Protein 3CPG (pdb70)

Structure (mmCIF, N/CA/C/O backbone):
data_3CPG
#
_entry.id   3CPG
#
_cell.length_a   48.242
_cell.length_b   48.242
_cell.length_c   181.319
_cell.angle_alpha   90.00
_cell.angle_beta   90.00
_cell.angle_gamma   120.00
#
_symmetry.space_group_name_H-M   'P 65'
#
loop_
_entity.id
_entity.type
_entity.pdbx_description
1 polymer 'Uncharacterized protein'
2 non-polymer 'ACETATE ION'
3 water water
#
loop_
_atom_site.group_PDB
_atom_site.id
_atom_site.type_symbol
_atom_site.label_atom_id
_atom_site.label_alt_id
_atom_site.label_comp_id
_atom_site.label_asym_id
_atom_site.label_entity_id
_atom_site.label_seq_id
_atom_site.pdbx_PDB_ins_code
_atom_site.Cartn_x
_atom_site.Cartn_y
_atom_site.Cartn_z
_atom_site.occupancy
_atom_site.B_iso_or_equiv
_atom_site.auth_seq_id
_atom_site.auth_comp_id
_atom_site.auth_asym_id
_atom_site.auth_atom_id
_atom_site.pdbx_PDB_model_num
ATOM 1 N N . LYS A 1 10 ? 0.602 60.987 16.440 1.00 14.46 10 LYS A N 1
ATOM 2 C CA . LYS A 1 10 ? 0.446 61.313 14.994 1.00 12.23 10 LYS A CA 1
ATOM 3 C C . LYS A 1 10 ? -0.817 60.681 14.420 1.00 12.17 10 LYS A C 1
ATOM 4 O O . LYS A 1 10 ? -1.077 59.495 14.634 1.00 12.11 10 LYS A O 1
ATOM 10 N N . ASN A 1 11 ? -1.603 61.473 13.694 1.00 9.76 11 ASN A N 1
ATOM 11 C CA . ASN A 1 11 ? -2.832 60.971 13.087 1.00 9.99 11 ASN A CA 1
ATOM 12 C C . ASN A 1 11 ? -2.479 60.298 11.767 1.00 10.01 11 ASN A C 1
ATOM 13 O O . ASN A 1 11 ? -2.277 60.966 10.754 1.00 9.81 11 ASN A O 1
ATOM 18 N N . LEU A 1 12 ? -2.413 58.973 11.781 1.00 9.53 12 LEU A N 1
ATOM 19 C CA . LEU A 1 12 ? -2.067 58.218 10.586 1.00 8.45 12 LEU A CA 1
ATOM 20 C C . LEU A 1 12 ? -3.128 58.273 9.491 1.00 7.86 12 LEU A C 1
ATOM 21 O O . LEU A 1 12 ? -2.866 57.893 8.351 1.00 7.86 12 LEU A O 1
ATOM 26 N N . ALA A 1 13 ? -4.321 58.747 9.837 1.00 8.08 13 ALA A N 1
ATOM 27 C CA . ALA A 1 13 ? -5.408 58.850 8.871 1.00 6.65 13 ALA A CA 1
ATOM 28 C C . ALA A 1 13 ? -5.333 60.153 8.081 1.00 7.22 13 ALA A C 1
ATOM 29 O O . ALA A 1 13 ? -6.129 60.378 7.170 1.00 6.70 13 ALA A O 1
ATOM 31 N N . ASN A 1 14 ? -4.383 61.016 8.433 1.00 5.89 14 ASN A N 1
ATOM 32 C CA . ASN A 1 14 ? -4.229 62.279 7.721 1.00 6.77 14 ASN A CA 1
ATOM 33 C C . ASN A 1 14 ? -3.976 61.977 6.252 1.00 6.87 14 ASN A C 1
ATOM 34 O O . ASN A 1 14 ? -3.132 61.145 5.922 1.00 6.16 14 ASN A O 1
ATOM 39 N N . GLU A 1 15 ? -4.692 62.672 5.372 1.00 6.20 15 GLU A N 1
ATOM 40 C CA . GLU A 1 15 ? -4.581 62.442 3.938 1.00 5.20 15 GLU A CA 1
ATOM 41 C C . GLU A 1 15 ? -3.866 63.512 3.121 1.00 6.22 15 GLU A C 1
ATOM 42 O O . GLU A 1 15 ? -3.659 63.337 1.920 1.00 5.36 15 GLU A O 1
ATOM 48 N N . VAL A 1 16 ? -3.484 64.608 3.764 1.00 5.46 16 VAL A N 1
ATOM 49 C CA . VAL A 1 16 ? -2.832 65.700 3.058 1.00 6.45 16 VAL A CA 1
ATOM 50 C C . VAL A 1 16 ? -1.491 66.115 3.649 1.00 6.92 16 VAL A C 1
ATOM 51 O O . VAL A 1 16 ? -1.382 66.348 4.850 1.00 7.22 16 VAL A O 1
ATOM 55 N N . ILE A 1 17 ? -0.477 66.207 2.793 1.00 7.02 17 ILE A N 1
ATOM 56 C CA . ILE A 1 17 ? 0.857 66.623 3.214 1.00 7.94 17 ILE A CA 1
ATOM 57 C C . ILE A 1 17 ? 1.246 67.866 2.421 1.00 9.10 17 ILE A C 1
ATOM 58 O O . ILE A 1 17 ? 0.650 68.157 1.384 1.00 8.17 17 ILE A O 1
ATOM 63 N N . ASP A 1 18 ? 2.235 68.608 2.906 1.00 9.13 18 ASP A N 1
ATOM 64 C CA . ASP A 1 18 ? 2.648 69.817 2.206 1.00 9.73 18 ASP A CA 1
ATOM 65 C C . ASP A 1 18 ? 3.506 69.503 0.984 1.00 9.03 18 ASP A C 1
ATOM 66 O O . ASP A 1 18 ? 4.032 68.398 0.845 1.00 8.63 18 ASP A O 1
ATOM 71 N N . ASP A 1 19 ? 3.629 70.481 0.095 1.00 7.57 19 ASP A N 1
ATOM 72 C CA . ASP A 1 19 ? 4.394 70.311 -1.135 1.00 7.66 19 ASP A CA 1
ATOM 73 C C . ASP A 1 19 ? 5.817 69.807 -0.934 1.00 7.92 19 ASP A C 1
ATOM 74 O O . ASP A 1 19 ? 6.262 68.903 -1.645 1.00 8.57 19 ASP A O 1
ATOM 79 N N . ALA A 1 20 ? 6.533 70.391 0.022 1.00 7.44 20 ALA A N 1
ATOM 80 C CA . ALA A 1 20 ? 7.913 69.989 0.277 1.00 7.08 20 ALA A CA 1
ATOM 81 C C . ALA A 1 20 ? 8.004 68.522 0.674 1.00 7.77 20 ALA A C 1
ATOM 82 O O . ALA A 1 20 ? 8.899 67.808 0.216 1.00 8.57 20 ALA A O 1
ATOM 84 N N . ARG A 1 21 ? 7.082 68.076 1.523 1.00 7.76 21 ARG A N 1
ATOM 85 C CA . ARG A 1 21 ? 7.066 66.682 1.967 1.00 6.34 21 ARG A CA 1
ATOM 86 C C . ARG A 1 21 ? 6.781 65.754 0.788 1.00 6.92 21 ARG A C 1
ATOM 87 O O . ARG A 1 21 ? 7.401 64.698 0.651 1.00 7.98 21 ARG A O 1
ATOM 95 N N . ALA A 1 22 ? 5.831 66.144 -0.056 1.00 6.21 22 ALA A N 1
ATOM 96 C CA . ALA A 1 22 ? 5.490 65.338 -1.220 1.00 6.84 22 ALA A CA 1
ATOM 97 C C . ALA A 1 22 ? 6.713 65.208 -2.127 1.00 7.81 22 ALA A C 1
ATOM 98 O O . ALA A 1 22 ? 6.948 64.150 -2.715 1.00 7.62 22 ALA A O 1
ATOM 100 N N . ARG A 1 23 ? 7.491 66.284 -2.243 1.00 7.20 23 ARG A N 1
ATOM 101 C CA . ARG A 1 23 ? 8.690 66.257 -3.077 1.00 9.74 23 ARG A CA 1
ATOM 102 C C . ARG A 1 23 ? 9.740 65.315 -2.495 1.00 9.70 23 ARG A C 1
ATOM 103 O O . ARG A 1 23 ? 10.374 64.556 -3.229 1.00 10.44 23 ARG A O 1
ATOM 111 N N . GLU A 1 24 ? 9.920 65.364 -1.177 1.00 8.62 24 GLU A N 1
ATOM 112 C CA . GLU A 1 24 ? 10.898 64.508 -0.510 1.00 8.42 24 GLU A CA 1
ATOM 113 C C . GLU A 1 24 ? 10.590 63.039 -0.773 1.00 7.64 24 GLU A C 1
ATOM 114 O O . GLU A 1 24 ? 11.474 62.258 -1.111 1.00 7.82 24 GLU A O 1
ATOM 120 N N . ILE A 1 25 ? 9.326 62.670 -0.601 1.00 6.55 25 ILE A N 1
ATOM 121 C CA . ILE A 1 25 ? 8.899 61.290 -0.801 1.00 6.05 25 ILE A CA 1
ATOM 122 C C . ILE A 1 25 ? 9.023 60.871 -2.261 1.00 6.45 25 ILE A C 1
ATOM 123 O O . ILE A 1 25 ? 9.422 59.744 -2.561 1.00 7.27 25 ILE A O 1
ATOM 128 N N . THR A 1 26 ? 8.697 61.783 -3.169 1.00 5.31 26 THR A N 1
ATOM 129 C CA . THR A 1 26 ? 8.780 61.486 -4.590 1.00 6.82 26 THR A CA 1
ATOM 130 C C . THR A 1 26 ? 10.229 61.223 -4.992 1.00 7.70 26 THR A C 1
ATOM 131 O O . THR A 1 26 ? 10.515 60.269 -5.719 1.00 6.79 26 THR A O 1
ATOM 135 N N . ASP A 1 27 ? 11.142 62.063 -4.512 1.00 7.83 27 ASP A N 1
ATOM 136 C CA . ASP A 1 27 ? 12.556 61.896 -4.827 1.00 9.27 27 ASP A CA 1
ATOM 137 C C . ASP A 1 27 ? 13.078 60.625 -4.170 1.00 8.69 27 ASP A C 1
ATOM 138 O O . ASP A 1 27 ? 13.928 59.930 -4.729 1.00 8.07 27 ASP A O 1
ATOM 143 N N . GLY A 1 28 ? 12.561 60.330 -2.981 1.00 8.02 28 GLY A N 1
ATOM 144 C CA . GLY A 1 28 ? 12.971 59.128 -2.272 1.00 7.39 28 GLY A CA 1
ATOM 145 C C . GLY A 1 28 ? 12.626 57.884 -3.067 1.00 7.10 28 GLY A C 1
ATOM 146 O O . GLY A 1 28 ? 13.455 56.981 -3.223 1.00 7.71 28 GLY A O 1
ATOM 147 N N . VAL A 1 29 ? 11.396 57.830 -3.573 1.00 5.71 29 VAL A N 1
ATOM 148 C CA . VAL A 1 29 ? 10.948 56.691 -4.365 1.00 6.16 29 VAL A CA 1
ATOM 149 C C . VAL A 1 29 ? 11.765 56.578 -5.643 1.00 7.05 29 VAL A C 1
ATOM 150 O O . VAL A 1 29 ? 12.186 55.491 -6.026 1.00 7.29 29 VAL A O 1
ATOM 154 N N . HIS A 1 30 ? 11.989 57.705 -6.307 1.00 7.38 30 HIS A N 1
ATOM 155 C CA . HIS A 1 30 ? 12.754 57.686 -7.543 1.00 8.13 30 HIS A CA 1
ATOM 156 C C . HIS A 1 30 ? 14.190 57.225 -7.315 1.00 8.36 30 HIS A C 1
ATOM 157 O O . HIS A 1 30 ? 14.722 56.453 -8.111 1.00 9.35 30 HIS A O 1
ATOM 164 N N . ARG A 1 31 ? 14.815 57.683 -6.231 1.00 8.38 31 ARG A N 1
ATOM 165 C CA . ARG A 1 31 ? 16.191 57.280 -5.932 1.00 10.14 31 ARG A CA 1
ATOM 166 C C . ARG A 1 31 ? 16.261 55.777 -5.677 1.00 10.10 31 ARG A C 1
ATOM 167 O O . ARG A 1 31 ? 17.179 55.098 -6.135 1.00 10.19 31 ARG A O 1
ATOM 175 N N . VAL A 1 32 ? 15.285 55.265 -4.937 1.00 8.95 32 VAL A N 1
ATOM 176 C CA . VAL A 1 32 ? 15.235 53.843 -4.624 1.00 7.39 32 VAL A CA 1
ATOM 177 C C . VAL A 1 32 ? 14.999 53.017 -5.881 1.00 8.09 32 VAL A C 1
ATOM 178 O O . VAL A 1 32 ? 15.619 51.971 -6.064 1.00 7.73 32 VAL A O 1
ATOM 182 N N . LEU A 1 33 ? 14.103 53.478 -6.749 1.00 8.07 33 LEU A N 1
ATOM 183 C CA . LEU A 1 33 ? 13.837 52.748 -7.982 1.00 8.05 33 LEU A CA 1
ATOM 184 C C . LEU A 1 33 ? 15.100 52.701 -8.827 1.00 9.77 33 LEU A C 1
ATOM 185 O O . LEU A 1 33 ? 15.399 51.677 -9.446 1.00 9.24 33 LEU A O 1
ATOM 190 N N . ASP A 1 34 ? 15.842 53.807 -8.850 1.00 9.25 34 ASP A N 1
ATOM 191 C CA . ASP A 1 34 ? 17.084 53.854 -9.611 1.00 10.45 34 ASP A CA 1
ATOM 192 C C . ASP A 1 34 ? 18.097 52.889 -8.999 1.00 10.01 34 ASP A C 1
ATOM 193 O O . ASP A 1 34 ? 18.814 52.198 -9.718 1.00 11.16 34 ASP A O 1
ATOM 198 N N . ARG A 1 35 ? 18.156 52.842 -7.670 1.00 9.21 35 ARG A N 1
ATOM 199 C CA . ARG A 1 35 ? 19.086 51.939 -6.991 1.00 9.83 35 ARG A CA 1
ATOM 200 C C . ARG A 1 35 ? 18.741 50.495 -7.324 1.00 9.58 35 ARG A C 1
ATOM 201 O O . ARG A 1 35 ? 19.626 49.671 -7.561 1.00 8.90 35 ARG A O 1
ATOM 209 N N . ILE A 1 36 ? 17.451 50.184 -7.330 1.00 7.48 36 ILE A N 1
ATOM 210 C CA . ILE A 1 36 ? 17.017 48.834 -7.656 1.00 6.82 36 ILE A CA 1
ATOM 211 C C . ILE A 1 36 ? 17.470 48.492 -9.073 1.00 7.73 36 ILE A C 1
ATOM 212 O O . ILE A 1 36 ? 18.049 47.431 -9.305 1.00 8.43 36 ILE A O 1
ATOM 217 N N . ALA A 1 37 ? 17.222 49.395 -10.017 1.00 7.18 37 ALA A N 1
ATOM 218 C CA . ALA A 1 37 ? 17.627 49.171 -11.402 1.00 8.19 37 ALA A CA 1
ATOM 219 C C . ALA A 1 37 ? 19.141 48.979 -11.501 1.00 9.13 37 ALA A C 1
ATOM 220 O O . ALA A 1 37 ? 19.613 48.076 -12.193 1.00 10.16 37 ALA A O 1
ATOM 222 N N . ALA A 1 38 ? 19.900 49.820 -10.803 1.00 8.28 38 ALA A N 1
ATOM 223 C CA . ALA A 1 38 ? 21.358 49.717 -10.830 1.00 9.52 38 ALA A CA 1
ATOM 224 C C . ALA A 1 38 ? 21.821 48.387 -10.235 1.00 9.47 38 ALA A C 1
ATOM 225 O O . ALA A 1 38 ? 22.776 47.778 -10.721 1.00 9.64 38 ALA A O 1
ATOM 227 N N . ALA A 1 39 ? 21.135 47.939 -9.185 1.00 8.70 39 ALA A N 1
ATOM 228 C CA . ALA A 1 39 ? 21.481 46.682 -8.526 1.00 8.47 39 ALA A CA 1
ATOM 229 C C . ALA A 1 39 ? 21.196 45.495 -9.436 1.00 8.56 39 ALA A C 1
ATOM 230 O O . ALA A 1 39 ? 21.967 44.542 -9.478 1.00 8.41 39 ALA A O 1
ATOM 232 N N . GLU A 1 40 ? 20.079 45.545 -10.154 1.00 8.71 40 GLU A N 1
ATOM 233 C CA . GLU A 1 40 ? 19.729 44.459 -11.064 1.00 9.83 40 GLU A CA 1
ATOM 234 C C . GLU A 1 40 ? 20.786 44.369 -12.164 1.00 10.65 40 GLU A C 1
ATOM 235 O O . GLU A 1 40 ? 21.232 43.282 -12.523 1.00 11.21 40 GLU A O 1
ATOM 241 N N . GLU A 1 41 ? 21.181 45.525 -12.685 1.00 11.78 41 GLU A N 1
ATOM 242 C CA . GLU A 1 41 ? 22.190 45.605 -13.740 1.00 13.22 41 GLU A CA 1
ATOM 243 C C . GLU A 1 41 ? 23.512 44.990 -13.277 1.00 13.83 41 GLU A C 1
ATOM 244 O O . GLU A 1 41 ? 24.128 44.198 -13.992 1.00 13.19 41 GLU A O 1
ATOM 250 N N . GLN A 1 42 ? 23.938 45.352 -12.072 1.00 13.82 42 GLN A N 1
ATOM 251 C CA . GLN A 1 42 ? 25.190 44.848 -11.520 1.00 14.66 42 GLN A CA 1
ATOM 252 C C . GLN A 1 42 ? 25.153 43.335 -11.322 1.00 14.39 42 GLN A C 1
ATOM 253 O O . GLN A 1 42 ? 26.158 42.650 -11.523 1.00 14.89 42 GLN A O 1
ATOM 259 N N . ALA A 1 43 ? 23.989 42.821 -10.936 1.00 12.52 43 ALA A N 1
ATOM 260 C CA . ALA A 1 43 ? 23.819 41.390 -10.700 1.00 11.75 43 ALA A CA 1
ATOM 261 C C . ALA A 1 43 ? 23.442 40.643 -11.976 1.00 11.30 43 ALA A C 1
ATOM 262 O O . ALA A 1 43 ? 23.214 39.438 -11.949 1.00 11.69 43 ALA A O 1
ATOM 264 N N . GLY A 1 44 ? 23.381 41.360 -13.092 1.00 10.41 44 GLY A N 1
ATOM 265 C CA . GLY A 1 44 ? 23.022 40.724 -14.347 1.00 10.30 44 GLY A CA 1
ATOM 266 C C . GLY A 1 44 ? 21.621 40.136 -14.328 1.00 10.58 44 GLY A C 1
ATOM 267 O O . GLY A 1 44 ? 21.376 39.069 -14.887 1.00 11.07 44 GLY A O 1
ATOM 268 N N . ARG A 1 45 ? 20.693 40.828 -13.678 1.00 11.54 45 ARG A N 1
ATOM 269 C CA . ARG A 1 45 ? 19.314 40.362 -13.612 1.00 11.77 45 ARG A CA 1
ATOM 270 C C . ARG A 1 45 ? 18.419 41.238 -14.485 1.00 12.79 45 ARG A C 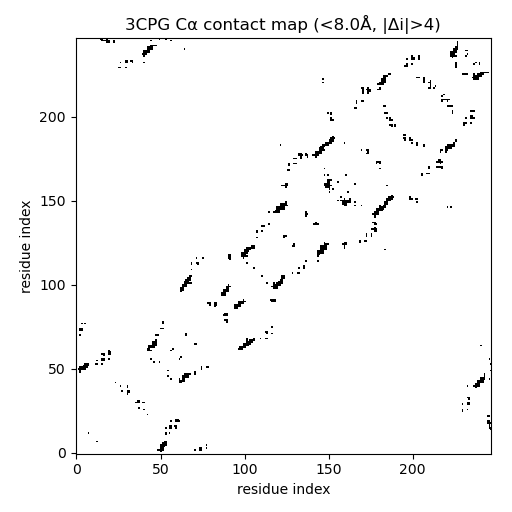1
ATOM 271 O O . ARG A 1 45 ? 18.627 42.445 -14.574 1.00 13.24 45 ARG A O 1
ATOM 279 N N . GLU A 1 46 ? 17.431 40.624 -15.129 1.00 15.48 46 GLU A N 1
ATOM 280 C CA . GLU A 1 46 ? 16.506 41.350 -15.996 1.00 17.33 46 GLU A CA 1
ATOM 281 C C . GLU A 1 46 ? 15.751 42.431 -15.237 1.00 17.96 46 GLU A C 1
ATOM 282 O O . GLU A 1 46 ? 15.412 42.259 -14.066 1.00 15.63 46 GLU A O 1
ATOM 288 N N . ALA A 1 47 ? 15.486 43.544 -15.915 1.00 18.30 47 ALA A N 1
ATOM 289 C CA . ALA A 1 47 ? 14.755 44.649 -15.315 1.00 18.57 47 ALA A CA 1
ATOM 290 C C . ALA A 1 47 ? 13.366 44.167 -14.914 1.00 18.25 47 ALA A C 1
ATOM 291 O O . ALA A 1 47 ? 12.723 43.418 -15.651 1.00 18.98 47 ALA A O 1
ATOM 293 N N . GLY A 1 48 ? 12.905 44.594 -13.743 1.00 17.17 48 GLY A N 1
ATOM 294 C CA . GLY A 1 48 ? 11.592 44.181 -13.280 1.00 15.86 48 GLY A CA 1
ATOM 295 C C . GLY A 1 48 ? 11.612 42.913 -12.446 1.00 15.19 48 GLY A C 1
ATOM 296 O O . GLY A 1 48 ? 10.571 42.466 -11.960 1.00 16.01 48 GLY A O 1
ATOM 297 N N . SER A 1 49 ? 12.794 42.326 -12.286 1.00 12.23 49 SER A N 1
ATOM 298 C CA . SER A 1 49 ? 12.940 41.110 -11.497 1.00 12.12 49 SER A CA 1
ATOM 299 C C . SER A 1 49 ? 12.677 41.385 -10.022 1.00 10.35 49 SER A C 1
ATOM 300 O O . SER A 1 49 ? 12.237 40.502 -9.288 1.00 11.35 49 SER A O 1
ATOM 303 N N . VAL A 1 50 ? 12.949 42.614 -9.596 1.00 8.34 50 VAL A N 1
ATOM 304 C CA . VAL A 1 50 ? 12.769 43.002 -8.200 1.00 7.99 50 VAL A CA 1
ATOM 305 C C . VAL A 1 50 ? 11.628 43.996 -8.033 1.00 8.18 50 VAL A C 1
ATOM 306 O O . VAL A 1 50 ? 11.568 44.996 -8.744 1.00 9.47 50 VAL A O 1
ATOM 310 N N . ARG A 1 51 ? 10.725 43.718 -7.098 1.00 6.93 51 ARG A N 1
ATOM 311 C CA . ARG A 1 51 ? 9.614 44.624 -6.843 1.00 8.83 51 ARG A CA 1
ATOM 312 C C . ARG A 1 51 ? 9.885 45.410 -5.572 1.00 9.39 51 ARG A C 1
ATOM 313 O O . ARG A 1 51 ? 10.471 44.893 -4.614 1.00 9.33 51 ARG A O 1
ATOM 321 N N . LEU A 1 52 ? 9.465 46.669 -5.574 1.00 7.88 52 LEU A N 1
ATOM 322 C CA . LEU A 1 52 ? 9.655 47.536 -4.425 1.00 6.42 52 LEU A CA 1
ATOM 323 C C . LEU A 1 52 ? 8.425 47.563 -3.533 1.00 6.79 52 LEU A C 1
ATOM 324 O O . LEU A 1 52 ? 7.320 47.864 -3.994 1.00 6.56 52 LEU A O 1
ATOM 329 N N . LEU A 1 53 ? 8.623 47.228 -2.262 1.00 5.08 53 LEU A N 1
ATOM 330 C CA . LEU A 1 53 ? 7.552 47.275 -1.278 1.00 5.76 53 LEU A CA 1
ATOM 331 C C . LEU A 1 53 ? 7.924 48.417 -0.355 1.00 5.53 53 LEU A C 1
ATOM 332 O O . LEU A 1 53 ? 9.018 48.432 0.212 1.00 6.98 53 LEU A O 1
ATOM 337 N N . ALA A 1 54 ? 7.035 49.390 -0.215 1.00 3.74 54 ALA A N 1
ATOM 338 C CA . ALA A 1 54 ? 7.323 50.499 0.673 1.00 3.41 54 ALA A CA 1
ATOM 339 C C . ALA A 1 54 ? 6.860 50.102 2.070 1.00 3.37 54 ALA A C 1
ATOM 340 O O . ALA A 1 54 ? 5.714 49.698 2.249 1.00 3.39 54 ALA A O 1
ATOM 342 N N . ALA A 1 55 ? 7.766 50.178 3.041 1.00 4.55 55 ALA A N 1
ATOM 343 C CA . ALA A 1 55 ? 7.438 49.857 4.428 1.00 4.73 55 ALA A CA 1
ATOM 344 C C . ALA A 1 55 ? 6.812 51.149 4.926 1.00 5.92 55 ALA A C 1
ATOM 345 O O . ALA A 1 55 ? 7.506 52.146 5.117 1.00 6.34 55 ALA A O 1
ATOM 347 N N . THR A 1 56 ? 5.503 51.121 5.144 1.00 5.51 56 THR A N 1
ATOM 348 C CA . THR A 1 56 ? 4.774 52.321 5.533 1.00 6.89 56 THR A CA 1
ATOM 349 C C . THR A 1 56 ? 4.501 52.571 7.012 1.00 6.48 56 THR A C 1
ATOM 350 O O . THR A 1 56 ? 3.710 53.454 7.356 1.00 6.03 56 THR A O 1
ATOM 354 N N . LYS A 1 57 ? 5.162 51.825 7.891 1.00 5.82 57 LYS A N 1
ATOM 355 C CA . LYS A 1 57 ? 4.942 52.011 9.319 1.00 6.94 57 LYS A CA 1
ATOM 356 C C . LYS A 1 57 ? 5.182 53.460 9.737 1.00 6.31 57 LYS A C 1
ATOM 357 O O . LYS A 1 57 ? 6.140 54.095 9.288 1.00 5.72 57 LYS A O 1
ATOM 363 N N . THR A 1 58 ? 4.289 53.964 10.589 1.00 6.43 58 THR A N 1
ATOM 364 C CA . THR A 1 58 ? 4.325 55.329 11.134 1.00 6.16 58 THR A CA 1
ATOM 365 C C . THR A 1 58 ? 4.067 56.447 10.122 1.00 7.66 58 THR A C 1
ATOM 366 O O . THR A 1 58 ? 4.134 57.629 10.467 1.00 6.85 58 THR A O 1
ATOM 370 N N . ARG A 1 59 ? 3.766 56.087 8.879 1.00 5.35 59 ARG A N 1
ATOM 371 C CA . ARG A 1 59 ? 3.502 57.104 7.864 1.00 7.09 59 ARG A CA 1
ATOM 372 C C . ARG A 1 59 ? 1.993 57.253 7.705 1.00 7.12 59 ARG A C 1
ATOM 373 O O . ARG A 1 59 ? 1.257 56.279 7.853 1.00 6.42 59 ARG A O 1
ATOM 381 N N . ASP A 1 60 ? 1.524 58.465 7.413 1.00 6.45 60 ASP A N 1
ATOM 382 C CA . ASP A 1 60 ? 0.087 58.653 7.243 1.00 5.24 60 ASP A CA 1
ATOM 383 C C . ASP A 1 60 ? -0.355 58.423 5.803 1.00 5.55 60 ASP A C 1
ATOM 384 O O . ASP A 1 60 ? 0.470 58.220 4.914 1.00 5.67 60 ASP A O 1
ATOM 389 N N . ILE A 1 61 ? -1.665 58.443 5.587 1.00 4.32 61 ILE A N 1
ATOM 390 C CA . ILE A 1 61 ? -2.237 58.216 4.263 1.00 4.86 61 ILE A CA 1
ATOM 391 C C . ILE A 1 61 ? -1.683 59.161 3.201 1.00 5.21 61 ILE A C 1
ATOM 392 O O . ILE A 1 61 ? -1.410 58.747 2.072 1.00 5.41 61 ILE A O 1
ATOM 397 N N . GLY A 1 62 ? -1.518 60.428 3.555 1.00 5.02 62 GLY A N 1
ATOM 398 C CA . GLY A 1 62 ? -0.989 61.378 2.594 1.00 5.28 62 GLY A CA 1
ATOM 399 C C . GLY A 1 62 ? 0.409 60.990 2.147 1.00 4.79 62 GLY A C 1
ATOM 400 O O . GLY A 1 62 ? 0.734 61.046 0.959 1.00 5.60 62 GLY A O 1
ATOM 401 N N . GLU A 1 63 ? 1.241 60.597 3.107 1.00 5.33 63 GLU A N 1
ATOM 402 C CA . GLU A 1 63 ? 2.614 60.193 2.822 1.00 3.65 63 GLU A CA 1
ATOM 403 C C . GLU A 1 63 ? 2.658 58.941 1.949 1.00 3.89 63 GLU A C 1
ATOM 404 O O . GLU A 1 63 ? 3.398 58.868 0.968 1.00 3.72 63 GLU A O 1
ATOM 410 N N . ILE A 1 64 ? 1.873 57.943 2.324 1.00 3.35 64 ILE A N 1
ATOM 411 C CA . ILE A 1 64 ? 1.845 56.692 1.573 1.00 3.39 64 ILE A CA 1
ATOM 412 C C . ILE A 1 64 ? 1.377 56.903 0.140 1.00 4.26 64 ILE A C 1
ATOM 413 O O . ILE A 1 64 ? 1.948 56.338 -0.793 1.00 4.26 64 ILE A O 1
ATOM 426 N N . ALA A 1 66 ? 1.662 59.571 -1.589 1.00 5.31 66 ALA A N 1
ATOM 427 C CA . ALA A 1 66 ? 2.666 60.320 -2.334 1.00 4.94 66 ALA A CA 1
ATOM 428 C C . ALA A 1 66 ? 3.654 59.294 -2.886 1.00 5.65 66 ALA A C 1
ATOM 429 O O . ALA A 1 66 ? 4.151 59.431 -4.003 1.00 5.72 66 ALA A O 1
ATOM 431 N N . ALA A 1 67 ? 3.932 58.258 -2.095 1.00 5.16 67 ALA A N 1
ATOM 432 C CA . ALA A 1 67 ? 4.856 57.209 -2.518 1.00 5.83 67 ALA A CA 1
ATOM 433 C C . ALA A 1 67 ? 4.266 56.396 -3.670 1.00 5.08 67 ALA A C 1
ATOM 434 O O . ALA A 1 67 ? 4.956 56.080 -4.639 1.00 5.12 67 ALA A O 1
ATOM 436 N N . ILE A 1 68 ? 2.991 56.051 -3.562 1.00 4.82 68 ILE A N 1
ATOM 437 C CA . ILE A 1 68 ? 2.343 55.286 -4.619 1.00 4.80 68 ILE A CA 1
ATOM 438 C C . ILE A 1 68 ? 2.277 56.119 -5.891 1.00 6.28 68 ILE A C 1
ATOM 439 O O . ILE A 1 68 ? 2.539 55.615 -6.980 1.00 5.88 68 ILE A O 1
ATOM 444 N N . ASP A 1 69 ? 1.951 57.401 -5.755 1.00 5.45 69 ASP A N 1
ATOM 445 C CA . ASP A 1 69 ? 1.878 58.263 -6.925 1.00 6.77 69 ASP A CA 1
ATOM 446 C C . ASP A 1 69 ? 3.239 58.401 -7.598 1.00 7.67 69 ASP A C 1
ATOM 447 O O . ASP A 1 69 ? 3.319 58.666 -8.801 1.00 8.06 69 ASP A O 1
ATOM 452 N N . ALA A 1 70 ? 4.306 58.216 -6.823 1.00 6.27 70 ALA A N 1
ATOM 453 C CA . ALA A 1 70 ? 5.663 58.334 -7.352 1.00 7.18 70 ALA A CA 1
ATOM 454 C C . ALA A 1 70 ? 6.172 57.057 -8.009 1.00 7.21 70 ALA A C 1
ATOM 455 O O . ALA A 1 70 ? 7.262 57.048 -8.582 1.00 7.76 70 ALA A O 1
ATOM 457 N N . GLY A 1 71 ? 5.400 55.977 -7.915 1.00 6.25 71 GLY A N 1
ATOM 458 C CA . GLY A 1 71 ? 5.821 54.736 -8.542 1.00 5.88 71 GLY A CA 1
ATOM 459 C C . GLY A 1 71 ? 5.708 53.466 -7.718 1.00 5.63 71 GLY A C 1
ATOM 460 O O . GLY A 1 71 ? 5.867 52.367 -8.260 1.00 6.38 71 GLY A O 1
ATOM 461 N N . VAL A 1 72 ? 5.448 53.597 -6.420 1.00 4.85 72 VAL A N 1
ATOM 462 C CA . VAL A 1 72 ? 5.321 52.420 -5.561 1.00 4.99 72 VAL A CA 1
ATOM 463 C C . VAL A 1 72 ? 4.053 51.644 -5.901 1.00 5.89 72 VAL A C 1
ATOM 464 O O . VAL A 1 72 ? 2.983 52.230 -6.045 1.00 6.05 72 VAL A O 1
ATOM 468 N N . ARG A 1 73 ? 4.176 50.325 -6.026 1.00 5.35 73 ARG A N 1
ATOM 469 C CA . ARG A 1 73 ? 3.034 49.486 -6.367 1.00 5.38 73 ARG A CA 1
ATOM 470 C C . ARG A 1 73 ? 2.826 48.338 -5.383 1.00 5.98 73 ARG A C 1
ATOM 471 O O . ARG A 1 73 ? 2.192 47.340 -5.706 1.00 4.76 73 ARG A O 1
ATOM 487 N N . ILE A 1 75 ? 2.762 47.864 -0.780 1.00 4.91 75 ILE A N 1
ATOM 488 C CA . ILE A 1 75 ? 3.059 48.420 0.533 1.00 3.04 75 ILE A CA 1
ATOM 489 C C . ILE A 1 75 ? 2.964 47.346 1.601 1.00 3.80 75 ILE A C 1
ATOM 490 O O . ILE A 1 75 ? 2.288 46.332 1.424 1.00 4.60 75 ILE A O 1
ATOM 495 N N . GLY A 1 76 ? 3.644 47.587 2.713 1.00 4.42 76 GLY A N 1
ATOM 496 C CA . GLY A 1 76 ? 3.628 46.649 3.814 1.00 4.91 76 GLY A CA 1
ATOM 497 C C . GLY A 1 76 ? 3.657 47.396 5.130 1.00 4.88 76 GLY A C 1
ATOM 498 O O . GLY A 1 76 ? 4.501 48.267 5.338 1.00 4.72 76 GLY A O 1
ATOM 499 N N . GLU A 1 77 ? 2.716 47.067 6.008 1.00 5.25 77 GLU A N 1
ATOM 500 C CA . GLU A 1 77 ? 2.631 47.688 7.323 1.00 4.49 77 GLU A CA 1
ATOM 501 C C . GLU A 1 77 ? 3.201 46.717 8.345 1.00 5.23 77 GLU A C 1
ATOM 502 O O . GLU A 1 77 ? 3.147 45.502 8.149 1.00 5.84 77 GLU A O 1
ATOM 508 N N . ASN A 1 78 ? 3.737 47.255 9.436 1.00 4.96 78 ASN A N 1
ATOM 509 C CA . ASN A 1 78 ? 4.304 46.423 10.491 1.00 7.75 78 ASN A CA 1
ATOM 510 C C . ASN A 1 78 ? 3.278 46.010 11.537 1.00 8.68 78 ASN A C 1
ATOM 511 O O . ASN A 1 78 ? 3.228 44.848 11.946 1.00 10.33 78 ASN A O 1
ATOM 516 N N . ARG A 1 79 ? 2.458 46.961 11.971 1.00 7.83 79 ARG A N 1
ATOM 517 C CA . ARG A 1 79 ? 1.474 46.692 13.012 1.00 8.27 79 ARG A CA 1
ATOM 518 C C . ARG A 1 79 ? 0.029 46.618 12.543 1.00 7.67 79 ARG A C 1
ATOM 519 O O . ARG A 1 79 ? -0.430 47.459 11.773 1.00 7.97 79 ARG A O 1
ATOM 527 N N . PRO A 1 80 ? -0.714 45.602 13.014 1.00 7.86 80 PRO A N 1
ATOM 528 C CA . PRO A 1 80 ? -2.118 45.448 12.631 1.00 7.48 80 PRO A CA 1
ATOM 529 C C . PRO A 1 80 ? -2.942 46.693 12.958 1.00 6.67 80 PRO A C 1
ATOM 530 O O . PRO A 1 80 ? -3.881 47.023 12.238 1.00 9.12 80 PRO A O 1
ATOM 534 N N . GLN A 1 81 ? -2.587 47.386 14.038 1.00 8.62 81 GLN A N 1
ATOM 535 C CA . GLN A 1 81 ? -3.319 48.587 14.439 1.00 9.09 81 GLN A CA 1
ATOM 536 C C . GLN A 1 81 ? -3.195 49.678 13.385 1.00 8.62 81 GLN A C 1
ATOM 537 O O . GLN A 1 81 ? -4.122 50.463 13.183 1.00 9.19 81 GLN A O 1
ATOM 543 N N . GLU A 1 82 ? -2.047 49.738 12.718 1.00 8.55 82 GLU A N 1
ATOM 544 C CA . GLU A 1 82 ? -1.857 50.739 11.677 1.00 7.15 82 GLU A CA 1
ATOM 545 C C . GLU A 1 82 ? -2.608 50.299 10.430 1.00 7.07 82 GLU A C 1
ATOM 546 O O . GLU A 1 82 ? -3.081 51.127 9.654 1.00 7.18 82 GLU A O 1
ATOM 552 N N . VAL A 1 83 ? -2.722 48.989 10.235 1.00 7.01 83 VAL A N 1
ATOM 553 C CA . VAL A 1 83 ? -3.460 48.478 9.089 1.00 6.78 83 VAL A CA 1
ATOM 554 C C . VAL A 1 83 ? -4.910 48.928 9.244 1.00 8.25 83 VAL A C 1
ATOM 555 O O . VAL A 1 83 ? -5.500 49.492 8.323 1.00 9.98 83 VAL A O 1
ATOM 559 N N . THR A 1 84 ? -5.476 48.697 10.424 1.00 8.97 84 THR A N 1
ATOM 560 C CA . THR A 1 84 ? -6.862 49.069 10.673 1.00 9.37 84 THR A CA 1
ATOM 561 C C . THR A 1 84 ? -7.088 50.577 10.602 1.00 8.44 84 THR A C 1
ATOM 562 O O . THR A 1 84 ? -8.113 51.032 10.101 1.00 8.88 84 THR A O 1
ATOM 566 N N . ALA A 1 85 ? -6.126 51.357 11.074 1.00 7.57 85 ALA A N 1
ATOM 567 C CA . ALA A 1 85 ? -6.269 52.808 11.052 1.00 7.87 85 ALA A CA 1
ATOM 568 C C . ALA A 1 85 ? -6.236 53.423 9.648 1.00 8.01 85 ALA A C 1
ATOM 569 O O . ALA A 1 85 ? -6.949 54.391 9.371 1.00 9.24 85 ALA A O 1
ATOM 571 N N . LYS A 1 86 ? -5.437 52.843 8.757 1.00 7.34 86 LYS A N 1
ATOM 572 C CA . LYS A 1 86 ? -5.271 53.395 7.410 1.00 6.57 86 LYS A CA 1
ATOM 573 C C . LYS A 1 86 ? -5.957 52.669 6.253 1.00 7.15 86 LYS A C 1
ATOM 574 O O . LYS A 1 86 ? -6.119 53.235 5.175 1.00 6.71 86 LYS A O 1
ATOM 580 N N . ALA A 1 87 ? -6.355 51.423 6.473 1.00 9.04 87 ALA A N 1
ATOM 581 C CA . ALA A 1 87 ? -6.975 50.617 5.425 1.00 9.01 87 ALA A CA 1
ATOM 582 C C . ALA A 1 87 ? -8.094 51.271 4.611 1.00 9.06 87 ALA A C 1
ATOM 583 O O . ALA A 1 87 ? -8.043 51.286 3.378 1.00 8.89 87 ALA A O 1
ATOM 585 N N . GLU A 1 88 ? -9.109 51.802 5.287 1.00 8.95 88 GLU A N 1
ATOM 586 C CA . GLU A 1 88 ? -10.230 52.409 4.571 1.00 10.96 88 GLU A CA 1
ATOM 587 C C . GLU A 1 88 ? -9.822 53.562 3.657 1.00 9.34 88 GLU A C 1
ATOM 588 O O . GLU A 1 88 ? -10.167 53.574 2.471 1.00 7.75 88 GLU A O 1
ATOM 594 N N . GLY A 1 89 ? -9.093 54.529 4.210 1.00 7.84 89 GLY A N 1
ATOM 595 C CA . GLY A 1 89 ? -8.659 55.675 3.430 1.00 7.01 89 GLY A CA 1
ATOM 596 C C . GLY A 1 89 ? -7.730 55.291 2.295 1.00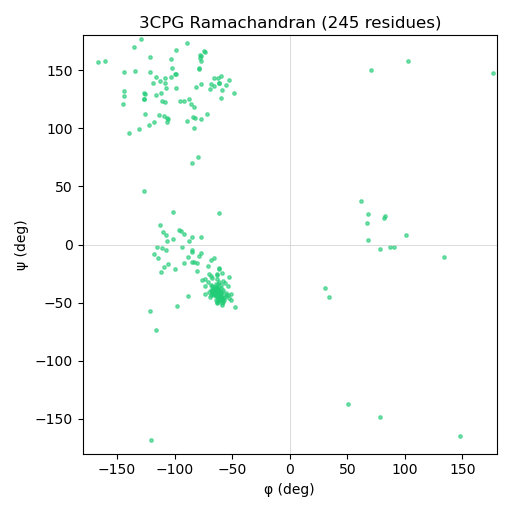 6.02 89 GLY A C 1
ATOM 597 O O . GLY A 1 89 ? -7.847 55.803 1.181 1.00 7.02 89 GLY A O 1
ATOM 598 N N . LEU A 1 90 ? -6.784 54.401 2.577 1.00 5.19 90 LEU A N 1
ATOM 599 C CA . LEU A 1 90 ? -5.857 53.954 1.549 1.00 4.92 90 LEU A CA 1
ATOM 600 C C . LEU A 1 90 ? -6.593 53.294 0.390 1.00 5.26 90 LEU A C 1
ATOM 601 O O . LEU A 1 90 ? -6.290 53.550 -0.775 1.00 5.13 90 LEU A O 1
ATOM 606 N N . ALA A 1 91 ? -7.565 52.446 0.704 1.00 5.37 91 ALA A N 1
ATOM 607 C CA . ALA A 1 91 ? -8.304 51.768 -0.349 1.00 6.68 91 ALA A CA 1
ATOM 608 C C . ALA A 1 91 ? -9.035 52.787 -1.214 1.00 6.75 91 ALA A C 1
ATOM 609 O O . ALA A 1 91 ? -9.021 52.688 -2.440 1.00 6.68 91 ALA A O 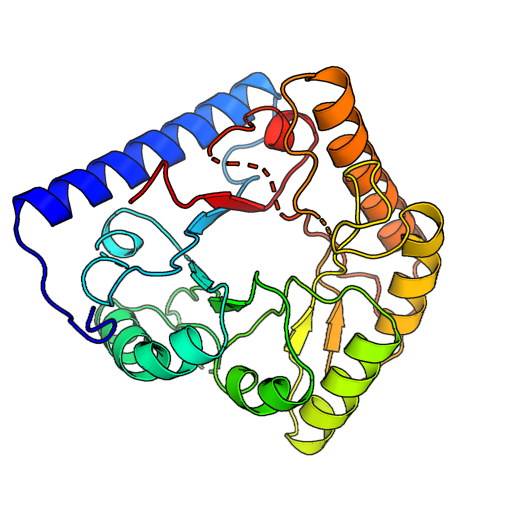1
ATOM 611 N N . ARG A 1 92 ? -9.659 53.776 -0.578 1.00 6.73 92 ARG A N 1
ATOM 612 C CA . ARG A 1 92 ? -10.396 54.789 -1.326 1.00 6.58 92 ARG A CA 1
ATOM 613 C C . ARG A 1 92 ? -9.466 55.581 -2.237 1.00 6.69 92 ARG A C 1
ATOM 614 O O . ARG A 1 92 ? -9.747 55.744 -3.422 1.00 6.28 92 ARG A O 1
ATOM 622 N N . ARG A 1 93 ? -8.363 56.073 -1.674 1.00 4.85 93 ARG A N 1
ATOM 623 C CA . ARG A 1 93 ? -7.386 56.849 -2.431 1.00 4.89 93 ARG A CA 1
ATOM 624 C C . ARG A 1 93 ? -6.803 56.044 -3.590 1.00 6.13 93 ARG A C 1
ATOM 625 O O . ARG A 1 93 ? -6.625 56.568 -4.686 1.00 5.47 93 ARG A O 1
ATOM 633 N N . CYS A 1 94 ? -6.497 54.774 -3.350 1.00 5.54 94 CYS A N 1
ATOM 634 C CA . CYS A 1 94 ? -5.950 53.943 -4.415 1.00 5.99 94 CYS A CA 1
ATOM 635 C C . CYS A 1 94 ? -6.980 53.709 -5.508 1.00 5.40 94 CYS A C 1
ATOM 636 O O . CYS A 1 94 ? -6.639 53.707 -6.687 1.00 6.58 94 CYS A O 1
ATOM 639 N N . ALA A 1 95 ? -8.239 53.529 -5.119 1.00 6.29 95 ALA A N 1
ATOM 640 C CA . ALA A 1 95 ? -9.305 53.302 -6.089 1.00 6.86 95 ALA A CA 1
ATOM 641 C C . ALA A 1 95 ? -9.445 54.507 -7.015 1.00 7.21 95 ALA A C 1
ATOM 642 O O . ALA A 1 95 ? -9.592 54.363 -8.228 1.00 6.93 95 ALA A O 1
ATOM 644 N N . GLU A 1 96 ? -9.404 55.699 -6.434 1.00 7.59 96 GLU A N 1
ATOM 645 C CA . GLU A 1 96 ? -9.517 56.922 -7.220 1.00 8.36 96 GLU A CA 1
ATOM 646 C C . GLU A 1 96 ? -8.364 57.029 -8.214 1.00 8.31 96 GLU A C 1
ATOM 647 O O . GLU A 1 96 ? -8.519 57.577 -9.310 1.00 8.51 96 GLU A O 1
ATOM 653 N N . ARG A 1 97 ? -7.209 56.498 -7.825 1.00 6.75 97 ARG A N 1
ATOM 654 C CA . ARG A 1 97 ? -6.024 56.512 -8.676 1.00 7.27 97 ARG A CA 1
ATOM 655 C C . ARG A 1 97 ? -6.008 55.335 -9.649 1.00 7.19 97 ARG A C 1
ATOM 656 O O . ARG A 1 97 ? -5.023 55.124 -10.352 1.00 8.64 97 ARG A O 1
ATOM 664 N N . GLY A 1 98 ? -7.094 54.567 -9.676 1.00 7.46 98 GLY A N 1
ATOM 665 C CA . GLY A 1 98 ? -7.183 53.438 -10.593 1.00 7.78 98 GLY A CA 1
ATOM 666 C C . GLY A 1 98 ? -6.499 52.156 -10.155 1.00 6.83 98 GLY A C 1
ATOM 667 O O . GLY A 1 98 ? -6.162 51.315 -10.994 1.00 6.65 98 GLY A O 1
ATOM 668 N N . PHE A 1 99 ? -6.301 51.999 -8.849 1.00 7.18 99 PHE A N 1
ATOM 669 C CA . PHE A 1 99 ? -5.652 50.807 -8.305 1.00 8.07 99 PHE A CA 1
ATOM 670 C C . PHE A 1 99 ? -6.540 50.074 -7.314 1.00 7.41 99 PHE A C 1
ATOM 671 O O . PHE A 1 99 ? -7.334 50.692 -6.607 1.00 10.56 99 PHE A O 1
ATOM 679 N N . SER A 1 100 ? -6.399 48.754 -7.261 1.00 7.65 100 SER A N 1
ATOM 680 C CA . SER A 1 100 ? -7.128 47.968 -6.278 1.00 7.68 100 SER A CA 1
ATOM 681 C C . SER A 1 100 ? -6.055 47.785 -5.205 1.00 8.24 100 SER A C 1
ATOM 682 O O . SER A 1 100 ? -4.869 47.726 -5.524 1.00 10.82 100 SER A O 1
ATOM 685 N N . LEU A 1 101 ? -6.453 47.727 -3.940 1.00 7.53 101 LEU A N 1
ATOM 686 C CA . LEU A 1 101 ? -5.484 47.591 -2.853 1.00 6.68 101 LEU A CA 1
ATOM 687 C C . LEU A 1 101 ? -5.805 46.424 -1.935 1.00 6.97 101 LEU A C 1
ATOM 688 O O . LEU A 1 101 ? -6.898 46.350 -1.392 1.00 9.01 101 LEU A O 1
ATOM 693 N N . GLY A 1 102 ? -4.837 45.533 -1.750 1.00 8.71 102 GLY A N 1
ATOM 694 C CA . GLY A 1 102 ? -5.049 44.382 -0.891 1.00 10.51 102 GLY A CA 1
ATOM 695 C C . GLY A 1 102 ? -6.333 43.666 -1.253 1.00 12.16 102 GLY A C 1
ATOM 696 O O . GLY A 1 102 ? -6.633 43.478 -2.430 1.00 12.93 102 GLY A O 1
ATOM 697 N N . VAL A 1 103 ? -7.101 43.272 -0.245 1.00 11.74 103 VAL A N 1
ATOM 698 C CA . VAL A 1 103 ? -8.358 42.582 -0.488 1.00 15.65 103 VAL A CA 1
ATOM 699 C C . VAL A 1 103 ? -9.547 43.364 0.052 1.00 18.06 103 VAL A C 1
ATOM 700 O O . VAL A 1 103 ? -10.696 42.975 -0.153 1.00 22.09 103 VAL A O 1
ATOM 704 N N . ALA A 1 110 ? -12.161 46.461 -13.793 1.00 26.14 110 ALA A N 1
ATOM 705 C CA . ALA A 1 110 ? -11.612 45.128 -13.568 1.00 23.96 110 ALA A CA 1
ATOM 706 C C . ALA A 1 110 ? -10.175 45.026 -14.070 1.00 22.91 110 ALA A C 1
ATOM 707 O O . ALA A 1 110 ? -9.432 44.129 -13.668 1.00 23.46 110 ALA A O 1
ATOM 709 N N . ALA A 1 111 ? -9.789 45.944 -14.950 1.00 18.98 111 ALA A N 1
ATOM 710 C CA . ALA A 1 111 ? -8.439 45.955 -15.504 1.00 16.36 111 ALA A CA 1
ATOM 711 C C . ALA A 1 111 ? -7.512 46.829 -14.664 1.00 13.56 111 ALA A C 1
ATOM 712 O O . ALA A 1 111 ? -6.381 47.108 -15.055 1.00 13.50 111 ALA A O 1
ATOM 714 N N . ALA A 1 112 ? -7.995 47.264 -13.507 1.00 12.35 112 ALA A N 1
ATOM 715 C CA . ALA A 1 112 ? -7.189 48.103 -12.629 1.00 10.97 112 ALA A CA 1
ATOM 716 C C . ALA A 1 112 ? -5.983 47.331 -12.103 1.00 10.74 112 ALA A C 1
ATOM 717 O O . ALA A 1 112 ? -6.104 46.167 -11.720 1.00 10.53 112 ALA A O 1
ATOM 719 N N . GLU A 1 113 ? -4.820 47.976 -12.095 1.00 9.35 113 GLU A N 1
ATOM 720 C CA . GLU A 1 113 ? -3.617 47.329 -11.587 1.00 9.21 113 GLU A CA 1
ATOM 721 C C . GLU A 1 113 ? -3.823 47.094 -10.103 1.00 8.17 113 GLU A C 1
ATOM 722 O O . GLU A 1 113 ? -4.421 47.922 -9.417 1.00 7.48 113 GLU A O 1
ATOM 728 N N . HIS A 1 114 ? -3.326 45.968 -9.609 1.00 7.44 114 HIS A N 1
ATOM 729 C CA . HIS A 1 114 ? -3.478 45.639 -8.201 1.00 6.84 114 HIS A CA 1
ATOM 730 C C . HIS A 1 114 ? -2.221 45.975 -7.405 1.00 6.78 114 HIS A C 1
ATOM 731 O O . HIS A 1 114 ? -1.101 45.681 -7.835 1.00 6.83 114 HIS A O 1
ATOM 738 N N . ILE A 1 115 ? -2.417 46.612 -6.253 1.00 4.98 115 ILE A N 1
ATOM 739 C CA . ILE A 1 115 ? -1.315 46.972 -5.364 1.00 4.43 115 ILE A CA 1
ATOM 740 C C . ILE A 1 115 ? -1.395 46.073 -4.129 1.00 5.08 115 ILE A C 1
ATOM 741 O O . ILE A 1 115 ? -2.321 46.180 -3.325 1.00 5.51 115 ILE A O 1
ATOM 746 N N . PRO A 1 116 ? -0.438 45.148 -3.978 1.00 5.28 116 PRO A N 1
ATOM 747 C CA . PRO A 1 116 ? -0.476 44.266 -2.806 1.00 5.11 116 PRO A CA 1
ATOM 748 C C . PRO A 1 116 ? -0.339 45.050 -1.505 1.00 5.30 116 PRO A C 1
ATOM 749 O O . PRO A 1 116 ? 0.395 46.034 -1.437 1.00 4.15 116 PRO A O 1
ATOM 753 N N . PHE A 1 117 ? -1.061 44.611 -0.478 1.00 3.67 117 PHE A N 1
ATOM 754 C CA . PHE A 1 117 ? -1.013 45.256 0.832 1.00 4.97 117 PHE A CA 1
ATOM 755 C C . PHE A 1 117 ? -0.592 44.127 1.772 1.00 4.37 117 PHE A C 1
ATOM 756 O O . PHE A 1 117 ? -1.393 43.257 2.095 1.00 5.15 117 PHE A O 1
ATOM 764 N N . HIS A 1 118 ? 0.677 44.128 2.166 1.00 3.61 118 HIS A N 1
ATOM 765 C CA . HIS A 1 118 ? 1.205 43.090 3.045 1.00 4.30 118 HIS A CA 1
ATOM 766 C C . HIS A 1 118 ? 1.381 43.516 4.488 1.00 4.13 118 HIS A C 1
ATOM 767 O O . HIS A 1 118 ? 1.442 44.703 4.799 1.00 5.93 118 HIS A O 1
ATOM 774 N N . LEU A 1 119 ? 1.447 42.521 5.366 1.00 5.90 119 LEU A N 1
ATOM 775 C CA . LEU A 1 119 ? 1.728 42.761 6.772 1.00 4.24 119 LEU A CA 1
ATOM 776 C C . LEU A 1 119 ? 3.143 42.209 6.830 1.00 4.46 119 LEU A C 1
ATOM 777 O O . LEU A 1 119 ? 3.371 41.052 6.469 1.00 4.93 119 LEU A O 1
ATOM 782 N N . ILE A 1 120 ? 4.098 43.031 7.247 1.00 4.43 120 ILE A N 1
ATOM 783 C CA . ILE A 1 120 ? 5.479 42.583 7.308 1.00 4.49 120 ILE A CA 1
ATOM 784 C C . ILE A 1 120 ? 6.027 42.554 8.729 1.00 5.48 120 ILE A C 1
ATOM 785 O O . ILE A 1 120 ? 7.172 42.163 8.948 1.00 7.51 120 ILE A O 1
ATOM 790 N N . GLY A 1 121 ? 5.204 42.968 9.689 1.00 5.09 121 GLY A N 1
ATOM 791 C CA . GLY A 1 121 ? 5.614 42.948 11.085 1.00 5.84 121 GLY A CA 1
ATOM 792 C C . GLY A 1 121 ? 5.051 41.697 11.741 1.00 5.26 121 GLY A C 1
ATOM 793 O O . GLY A 1 121 ? 4.193 41.031 11.160 1.00 6.66 121 GLY A O 1
ATOM 794 N N . GLN A 1 122 ? 5.520 41.368 12.942 1.00 6.52 122 GLN A N 1
ATOM 795 C CA . GLN A 1 122 ? 5.040 40.172 13.627 1.00 8.17 122 GLN A CA 1
ATOM 796 C C . GLN A 1 122 ? 3.541 40.265 13.897 1.00 7.83 122 GLN A C 1
ATOM 797 O O . GLN A 1 122 ? 3.029 41.315 14.283 1.00 7.50 122 GLN A O 1
ATOM 803 N N . LEU A 1 123 ? 2.846 39.152 13.692 1.00 7.26 123 LEU A N 1
ATOM 804 C CA . LEU A 1 123 ? 1.399 39.099 13.867 1.00 6.41 123 LEU A CA 1
ATOM 805 C C . LEU A 1 123 ? 0.950 38.353 15.117 1.00 6.84 123 LEU A C 1
ATOM 806 O O . LEU A 1 123 ? 1.070 37.128 15.199 1.00 7.68 123 LEU A O 1
ATOM 811 N N . GLN A 1 124 ? 0.442 39.099 16.092 1.00 6.31 124 GLN A N 1
ATOM 812 C CA . GLN A 1 124 ? -0.052 38.498 17.323 1.00 7.34 124 GLN A CA 1
ATOM 813 C C . GLN A 1 124 ? -1.307 37.731 16.918 1.00 6.20 124 GLN A C 1
ATOM 814 O O . GLN A 1 124 ? -2.110 38.220 16.126 1.00 6.01 124 GLN A O 1
ATOM 820 N N . SER A 1 125 ? -1.468 36.526 17.456 1.00 6.20 125 SER A N 1
ATOM 821 C CA . SER A 1 125 ? -2.596 35.670 17.103 1.00 6.40 125 SER A CA 1
ATOM 822 C C . SER A 1 125 ? -3.995 36.282 17.184 1.00 6.11 125 SER A C 1
ATOM 823 O O . SER A 1 125 ? -4.820 36.067 16.295 1.00 6.93 125 SER A O 1
ATOM 826 N N . ASN A 1 126 ? -4.272 37.041 18.237 1.00 5.88 126 ASN A N 1
ATOM 827 C CA . ASN A 1 126 ? -5.597 37.626 18.367 1.00 7.34 126 ASN A CA 1
ATOM 828 C C . ASN A 1 126 ? -5.814 38.839 17.468 1.00 7.10 126 ASN A C 1
ATOM 829 O O . ASN A 1 126 ? -6.847 39.493 17.547 1.00 7.94 126 ASN A O 1
ATOM 834 N N . LYS A 1 127 ? -4.842 39.116 16.599 1.00 7.23 127 LYS A N 1
ATOM 835 C CA . LYS A 1 127 ? -4.932 40.238 15.663 1.00 7.62 127 LYS A CA 1
ATOM 836 C C . LYS A 1 127 ? -5.092 39.749 14.220 1.00 7.62 127 LYS A C 1
ATOM 837 O O . LYS A 1 127 ? -5.227 40.552 13.298 1.00 6.41 127 LYS A O 1
ATOM 843 N N . ILE A 1 128 ? -5.063 38.437 14.019 1.00 5.79 128 ILE A N 1
ATOM 844 C CA . ILE A 1 128 ? -5.209 37.887 12.673 1.00 6.69 128 ILE A CA 1
ATOM 845 C C . ILE A 1 128 ? -6.514 38.360 12.035 1.00 6.79 128 ILE A C 1
ATOM 846 O O . ILE A 1 128 ? -6.533 38.808 10.887 1.00 5.18 128 ILE A O 1
ATOM 851 N N . GLY A 1 129 ? -7.602 38.257 12.790 1.00 8.23 129 GLY A N 1
ATOM 852 C CA . GLY A 1 129 ? -8.895 38.676 12.284 1.00 9.12 129 GLY A CA 1
ATOM 853 C C . GLY A 1 129 ? -8.932 40.138 11.884 1.00 9.95 129 GLY A C 1
ATOM 854 O O . GLY A 1 129 ? -9.749 40.538 11.058 1.00 9.69 129 GLY A O 1
ATOM 855 N N . LYS A 1 130 ? -8.048 40.942 12.465 1.00 10.12 130 LYS A N 1
ATOM 856 C CA . LYS A 1 130 ? -7.991 42.367 12.152 1.00 11.13 130 LYS A CA 1
ATOM 857 C C . LYS A 1 130 ? -7.377 42.626 10.775 1.00 9.60 130 LYS A C 1
ATOM 858 O O . LYS A 1 130 ? -7.725 43.603 10.108 1.00 9.92 130 LYS A O 1
ATOM 864 N N . VAL A 1 131 ? -6.473 41.753 10.342 1.00 8.46 131 VAL A N 1
ATOM 865 C CA . VAL A 1 131 ? -5.813 41.961 9.060 1.00 7.76 131 VAL A CA 1
ATOM 866 C C . VAL A 1 131 ? -6.350 41.163 7.875 1.00 7.47 131 VAL A C 1
ATOM 867 O O . VAL A 1 131 ? -6.139 41.553 6.729 1.00 7.16 131 VAL A O 1
ATOM 871 N N . LEU A 1 132 ? -7.054 40.065 8.131 1.00 6.69 132 LEU A N 1
ATOM 872 C CA . LEU A 1 132 ? -7.584 39.263 7.031 1.00 7.08 132 LEU A CA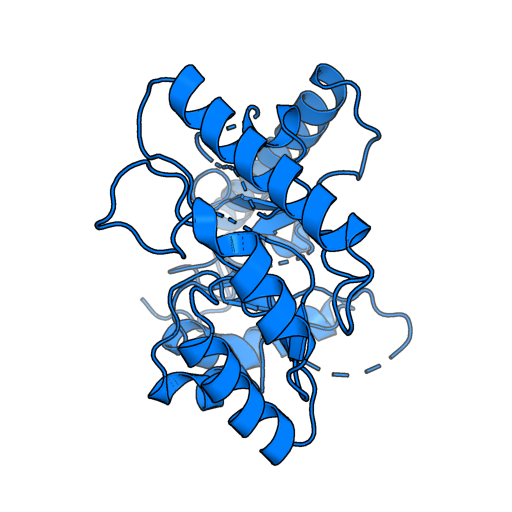 1
ATOM 873 C C . LEU A 1 132 ? -8.513 40.022 6.075 1.00 6.82 132 LEU A C 1
ATOM 874 O O . LEU A 1 132 ? -8.582 39.704 4.891 1.00 6.73 132 LEU A O 1
ATOM 879 N N . PRO A 1 133 ? -9.254 41.023 6.578 1.00 7.16 133 PRO A N 1
ATOM 880 C CA . PRO A 1 133 ? -10.143 41.757 5.671 1.00 8.71 133 PRO A CA 1
ATOM 881 C C . PRO A 1 133 ? -9.402 42.760 4.788 1.00 9.38 133 PRO A C 1
ATOM 882 O O . PRO A 1 133 ? -9.990 43.342 3.876 1.00 11.90 133 PRO A O 1
ATOM 886 N N . VAL A 1 134 ? -8.113 42.952 5.054 1.00 8.97 134 VAL A N 1
ATOM 887 C CA . VAL A 1 134 ? -7.329 43.935 4.315 1.00 8.86 134 VAL A CA 1
ATOM 888 C C . VAL A 1 134 ? -6.096 43.442 3.556 1.00 8.31 134 VAL A C 1
ATOM 889 O O . VAL A 1 134 ? -5.984 43.643 2.347 1.00 7.72 134 VAL A O 1
ATOM 893 N N . VAL A 1 135 ? -5.171 42.806 4.265 1.00 9.01 135 VAL A N 1
ATOM 894 C CA . VAL A 1 135 ? -3.934 42.341 3.643 1.00 8.26 135 VAL A CA 1
ATOM 895 C C . VAL A 1 135 ? -4.085 41.071 2.808 1.00 9.80 135 VAL A C 1
ATOM 896 O O . VAL A 1 135 ? -4.782 40.134 3.205 1.00 10.69 135 VAL A O 1
ATOM 900 N N . ASP A 1 136 ? -3.437 41.045 1.646 1.00 8.72 136 ASP A N 1
ATOM 901 C CA . ASP A 1 136 ? -3.505 39.864 0.794 1.00 10.27 136 ASP A CA 1
ATOM 902 C C . ASP A 1 136 ? -2.364 38.902 1.076 1.00 7.94 136 ASP A C 1
ATOM 903 O O . ASP A 1 136 ? -2.412 37.745 0.670 1.00 7.87 136 ASP A O 1
ATOM 908 N N . THR A 1 137 ? -1.332 39.384 1.759 1.00 6.42 137 THR A N 1
ATOM 909 C CA . THR A 1 137 ? -0.200 38.534 2.102 1.00 4.98 137 THR A CA 1
ATOM 910 C C . THR A 1 137 ? 0.373 38.870 3.475 1.00 5.53 137 THR A C 1
ATOM 911 O O . THR A 1 137 ? 0.601 40.035 3.796 1.00 3.49 137 THR A O 1
ATOM 915 N N . ILE A 1 138 ? 0.593 37.838 4.283 1.00 4.04 138 ILE A N 1
ATOM 916 C CA . ILE A 1 138 ? 1.191 37.998 5.608 1.00 4.33 138 ILE A CA 1
ATOM 917 C C . ILE A 1 138 ? 2.620 37.459 5.489 1.00 5.35 138 ILE A C 1
ATOM 918 O O . ILE A 1 138 ? 2.837 36.246 5.433 1.00 4.45 138 ILE A O 1
ATOM 923 N N . GLU A 1 139 ? 3.593 38.367 5.450 1.00 3.33 139 GLU A N 1
ATOM 924 C CA . GLU A 1 139 ? 4.994 37.991 5.284 1.00 3.53 139 GLU A CA 1
ATOM 925 C C . GLU A 1 139 ? 5.714 37.485 6.524 1.00 5.50 139 GLU A C 1
ATOM 926 O O . GLU A 1 139 ? 6.828 36.970 6.425 1.00 6.58 139 GLU A O 1
ATOM 932 N N . SER A 1 140 ? 5.079 37.614 7.682 1.00 4.64 140 SER A N 1
ATOM 933 C CA . SER A 1 140 ? 5.712 37.239 8.943 1.00 5.89 140 SER A CA 1
ATOM 934 C C . SER A 1 140 ? 5.327 35.902 9.570 1.00 6.47 140 SER A C 1
ATOM 935 O O . SER A 1 140 ? 5.384 35.761 10.788 1.00 6.81 140 SER A O 1
ATOM 938 N N . VAL A 1 141 ? 4.933 34.924 8.765 1.00 5.90 141 VAL A N 1
ATOM 939 C CA . VAL A 1 141 ? 4.563 33.628 9.328 1.00 5.49 141 VAL A CA 1
ATOM 940 C C . VAL A 1 141 ? 5.858 32.891 9.671 1.00 7.65 141 VAL A C 1
ATOM 941 O O . VAL A 1 141 ? 6.584 32.437 8.784 1.00 7.61 141 VAL A O 1
ATOM 945 N N . ASP A 1 142 ? 6.136 32.771 10.967 1.00 7.36 142 ASP A N 1
ATOM 946 C CA . ASP A 1 142 ? 7.370 32.152 11.434 1.00 7.94 142 ASP A CA 1
ATOM 947 C C . ASP A 1 142 ? 7.235 30.770 12.065 1.00 7.71 142 ASP A C 1
ATOM 948 O O . ASP A 1 142 ? 8.206 30.245 12.613 1.00 8.08 142 ASP A O 1
ATOM 953 N N . SER A 1 143 ? 6.051 30.175 11.988 1.00 7.62 143 SER A N 1
ATOM 954 C CA . SER A 1 143 ? 5.857 28.859 12.581 1.00 8.54 143 SER A CA 1
ATOM 955 C C . SER A 1 143 ? 4.647 28.113 12.036 1.00 8.25 143 SER A C 1
ATOM 956 O O . SER A 1 143 ? 3.712 28.713 11.499 1.00 7.87 143 SER A O 1
ATOM 959 N N . ILE A 1 144 ? 4.676 26.793 12.178 1.00 9.35 144 ILE A N 1
ATOM 960 C CA . ILE A 1 144 ? 3.567 25.965 11.737 1.00 9.70 144 ILE A CA 1
ATOM 961 C C . ILE A 1 144 ? 2.369 26.363 12.588 1.00 10.70 144 ILE A C 1
ATOM 962 O O . ILE A 1 144 ? 1.236 26.420 12.105 1.00 10.23 144 ILE A O 1
ATOM 967 N N . ASP A 1 145 ? 2.640 26.653 13.858 1.00 10.83 145 ASP A N 1
ATOM 968 C CA . ASP A 1 145 ? 1.598 27.040 14.807 1.00 12.08 145 ASP A CA 1
ATOM 969 C C . ASP A 1 145 ? 0.849 28.287 14.338 1.00 10.57 145 ASP A C 1
ATOM 970 O O . ASP A 1 145 ? -0.384 28.300 14.305 1.00 8.07 145 ASP A O 1
ATOM 975 N N . LEU A 1 146 ? 1.589 29.332 13.975 1.00 7.52 146 LEU A N 1
ATOM 976 C CA . LEU A 1 146 ? 0.952 30.561 13.506 1.00 6.21 146 LEU A CA 1
ATOM 977 C C . LEU A 1 146 ? 0.197 30.303 12.206 1.00 6.73 146 LEU A C 1
ATOM 978 O O . LEU A 1 146 ? -0.926 30.763 12.034 1.00 6.17 146 LEU A O 1
ATOM 983 N N . ALA A 1 147 ? 0.813 29.550 11.301 1.00 6.44 147 ALA A N 1
ATOM 984 C CA . ALA A 1 147 ? 0.190 29.235 10.021 1.00 6.64 147 ALA A CA 1
ATOM 985 C C . ALA A 1 147 ? -1.153 28.539 10.227 1.00 6.97 147 ALA A C 1
ATOM 986 O O . ALA A 1 147 ? -2.112 28.799 9.500 1.00 5.82 147 ALA A O 1
ATOM 988 N N . GLU A 1 148 ? -1.216 27.648 11.212 1.00 7.05 148 GLU A N 1
ATOM 989 C CA . GLU A 1 148 ? -2.455 26.929 11.505 1.00 8.93 148 GLU A CA 1
ATOM 990 C C . GLU A 1 148 ? -3.518 27.896 12.020 1.00 8.00 148 GLU A C 1
ATOM 991 O O . GLU A 1 148 ? -4.688 27.805 11.648 1.00 9.25 148 GLU A O 1
ATOM 997 N N . LYS A 1 149 ? -3.110 28.822 12.881 1.00 6.08 149 LYS A N 1
ATOM 998 C CA . LYS A 1 149 ? -4.049 29.793 13.431 1.00 5.97 149 LYS A CA 1
ATOM 999 C C . LYS A 1 149 ? -4.615 30.674 12.323 1.00 4.70 149 LYS A C 1
ATOM 1000 O O . LYS A 1 149 ? -5.794 31.009 12.328 1.00 5.29 149 LYS A O 1
ATOM 1006 N N . ILE A 1 150 ? -3.770 31.048 11.369 1.00 4.03 150 ILE A N 1
ATOM 1007 C CA . ILE A 1 150 ? -4.228 31.879 10.262 1.00 3.51 150 ILE A CA 1
ATOM 1008 C C . ILE A 1 150 ? -5.148 31.045 9.377 1.00 5.01 150 ILE A C 1
ATOM 1009 O O . ILE A 1 150 ? -6.185 31.521 8.915 1.00 6.13 150 ILE A O 1
ATOM 1014 N N . SER A 1 151 ? -4.776 29.789 9.162 1.00 5.87 151 SER A N 1
ATOM 1015 C CA . SER A 1 151 ? -5.574 28.886 8.341 1.00 7.22 151 SER A CA 1
ATOM 1016 C C . SER A 1 151 ? -7.000 28.730 8.881 1.00 7.81 151 SER A C 1
ATOM 1017 O O . SER A 1 151 ? -7.975 28.858 8.139 1.00 7.89 151 SER A O 1
ATOM 1020 N N . ARG A 1 152 ? -7.116 28.452 10.174 1.00 8.79 152 ARG A N 1
ATOM 1021 C CA . ARG A 1 152 ? -8.427 28.265 10.794 1.00 9.98 152 ARG A CA 1
ATOM 1022 C C . ARG A 1 152 ? -9.334 29.466 10.553 1.00 9.06 152 ARG A C 1
ATOM 1023 O O . ARG A 1 152 ? -10.516 29.319 10.237 1.00 9.72 152 ARG A O 1
ATOM 1031 N N . ARG A 1 153 ? -8.767 30.656 10.708 1.00 7.06 153 ARG A N 1
ATOM 1032 C CA . ARG A 1 153 ? -9.512 31.893 10.534 1.00 6.84 153 ARG A CA 1
ATOM 1033 C C . ARG A 1 153 ? -9.833 32.218 9.076 1.00 6.62 153 ARG A C 1
ATOM 1034 O O . ARG A 1 153 ? -10.906 32.747 8.779 1.00 6.63 153 ARG A O 1
ATOM 1042 N N . ALA A 1 154 ? -8.921 31.893 8.167 1.00 5.29 154 ALA A N 1
ATOM 1043 C CA . ALA A 1 154 ? -9.162 32.150 6.749 1.00 6.33 154 ALA A CA 1
ATOM 1044 C C . ALA A 1 154 ? -10.269 31.216 6.255 1.00 7.52 154 ALA A C 1
ATOM 1045 O O . ALA A 1 154 ? -11.194 31.639 5.557 1.00 8.40 154 ALA A O 1
ATOM 1047 N N . VAL A 1 155 ? -10.181 29.945 6.634 1.00 8.29 155 VAL A N 1
ATOM 1048 C CA . VAL A 1 155 ? -11.184 28.966 6.225 1.00 9.88 155 VAL A CA 1
ATOM 1049 C C . VAL A 1 155 ? -12.564 29.386 6.722 1.00 9.88 155 VAL A C 1
ATOM 1050 O O . VAL A 1 155 ? -13.537 29.358 5.972 1.00 9.89 155 VAL A O 1
ATOM 1054 N N . ALA A 1 156 ? -12.638 29.787 7.987 1.00 8.97 156 ALA A N 1
ATOM 1055 C CA . ALA A 1 156 ? -13.902 30.210 8.578 1.00 9.93 156 ALA A CA 1
ATOM 1056 C C . ALA A 1 156 ? -14.463 31.434 7.860 1.00 10.47 156 ALA A C 1
ATOM 1057 O O . ALA A 1 156 ? -15.676 31.580 7.733 1.00 10.75 156 ALA A O 1
ATOM 1059 N N . ARG A 1 157 ? -13.575 32.304 7.385 1.00 9.55 157 ARG A N 1
ATOM 1060 C CA . ARG A 1 157 ? -13.992 33.515 6.687 1.00 9.04 157 ARG A CA 1
ATOM 1061 C C . ARG A 1 157 ? -14.352 33.225 5.232 1.00 8.94 157 ARG A C 1
ATOM 1062 O O . ARG A 1 157 ? -14.983 34.045 4.568 1.00 9.92 157 ARG A O 1
ATOM 1070 N N . GLY A 1 158 ? -13.941 32.057 4.746 1.00 8.53 158 GLY A N 1
ATOM 1071 C CA . GLY A 1 158 ? -14.229 31.663 3.377 1.00 9.21 158 GLY A CA 1
ATOM 1072 C C . GLY A 1 158 ? -13.271 32.236 2.350 1.00 9.72 158 GLY A C 1
ATOM 1073 O O . GLY A 1 158 ? -13.616 32.362 1.174 1.00 10.37 158 GLY A O 1
ATOM 1074 N N . ILE A 1 159 ? -12.060 32.571 2.784 1.00 8.79 159 ILE A N 1
ATOM 1075 C CA . ILE A 1 159 ? -11.067 33.145 1.884 1.00 8.77 159 ILE A CA 1
ATOM 1076 C C . ILE A 1 159 ? -9.723 32.429 1.953 1.00 8.42 159 ILE A C 1
ATOM 1077 O O . ILE A 1 159 ? -9.529 31.510 2.745 1.00 8.22 159 ILE A O 1
ATOM 1082 N N . THR A 1 160 ? -8.802 32.871 1.103 1.00 7.59 160 THR A N 1
ATOM 1083 C CA . THR A 1 160 ? -7.444 32.344 1.073 1.00 8.17 160 THR A CA 1
ATOM 1084 C C . THR A 1 160 ? -6.536 33.559 1.198 1.00 6.88 160 THR A C 1
ATOM 1085 O O . THR A 1 160 ? -6.716 34.545 0.486 1.00 8.59 160 THR A O 1
ATOM 1089 N N . VAL A 1 161 ? -5.579 33.504 2.115 1.00 5.48 161 VAL A N 1
ATOM 1090 C CA . VAL A 1 161 ? -4.656 34.617 2.287 1.00 4.15 161 VAL A CA 1
ATOM 1091 C C . VAL A 1 161 ? -3.253 34.144 1.934 1.00 6.02 161 VAL A C 1
ATOM 1092 O O . VAL A 1 161 ? -2.893 32.994 2.188 1.00 6.36 161 VAL A O 1
ATOM 1096 N N . GLY A 1 162 ? -2.468 35.022 1.324 1.00 4.60 162 GLY A N 1
ATOM 1097 C CA . GLY A 1 162 ? -1.113 34.652 0.969 1.00 5.10 162 GLY A CA 1
ATOM 1098 C C . GLY A 1 162 ? -0.219 34.722 2.190 1.00 5.84 162 GLY A C 1
ATOM 1099 O O . GLY A 1 162 ? -0.482 35.489 3.114 1.00 5.72 162 GLY A O 1
ATOM 1100 N N . VAL A 1 163 ? 0.827 33.905 2.214 1.00 6.46 163 VAL A N 1
ATOM 1101 C CA . VAL A 1 163 ? 1.760 33.927 3.333 1.00 6.15 163 VAL A CA 1
ATOM 1102 C C . VAL A 1 163 ? 3.177 33.684 2.854 1.00 5.62 163 VAL A C 1
ATOM 1103 O O . VAL A 1 163 ? 3.396 32.998 1.854 1.00 5.39 163 VAL A O 1
ATOM 1107 N N . LEU A 1 164 ? 4.132 34.280 3.555 1.00 4.36 164 LEU A N 1
ATOM 1108 C CA . LEU A 1 164 ? 5.539 34.057 3.265 1.00 4.42 164 LEU A CA 1
ATOM 1109 C C . LEU A 1 164 ? 6.068 33.450 4.553 1.00 4.80 164 LEU A C 1
ATOM 1110 O O . LEU A 1 164 ? 5.669 33.863 5.644 1.00 6.41 164 LEU A O 1
ATOM 1115 N N . LEU A 1 165 ? 6.928 32.448 4.434 1.00 4.57 165 LEU A N 1
ATOM 1116 C CA . LEU A 1 165 ? 7.518 31.832 5.613 1.00 4.86 165 LEU A CA 1
ATOM 1117 C C . LEU A 1 165 ? 8.701 32.707 5.993 1.00 4.59 165 LEU A C 1
ATOM 1118 O O . LEU A 1 165 ? 9.637 32.888 5.208 1.00 3.60 165 LEU A O 1
ATOM 1123 N N . GLU A 1 166 ? 8.638 33.270 7.194 1.00 4.61 166 GLU A N 1
ATOM 1124 C CA . GLU A 1 166 ? 9.685 34.145 7.701 1.00 5.28 166 GLU A CA 1
ATOM 1125 C C . GLU A 1 166 ? 10.762 33.287 8.339 1.00 5.29 166 GLU A C 1
ATOM 1126 O O . GLU A 1 166 ? 10.486 32.544 9.279 1.00 6.84 166 GLU A O 1
ATOM 1132 N N . VAL A 1 167 ? 11.985 33.401 7.834 1.00 4.63 167 VAL A N 1
ATOM 1133 C CA . VAL A 1 167 ? 13.095 32.617 8.351 1.00 4.98 167 VAL A CA 1
ATOM 1134 C C . VAL A 1 167 ? 14.113 33.503 9.055 1.00 5.98 167 VAL A C 1
ATOM 1135 O O . VAL A 1 167 ? 14.408 34.608 8.601 1.00 6.75 167 VAL A O 1
ATOM 1139 N N . ASN A 1 168 ? 14.646 33.007 10.166 1.00 5.19 168 ASN A N 1
ATOM 1140 C CA . ASN A 1 168 ? 15.643 33.746 10.931 1.00 6.11 168 ASN A CA 1
ATOM 1141 C C . ASN A 1 168 ? 17.006 33.479 10.301 1.00 7.16 168 ASN A C 1
ATOM 1142 O O . ASN A 1 168 ? 17.528 32.369 10.394 1.00 7.62 168 ASN A O 1
ATOM 1147 N N . GLU A 1 169 ? 17.568 34.494 9.651 1.00 6.29 169 GLU A N 1
ATOM 1148 C CA . GLU A 1 169 ? 18.875 34.371 9.004 1.00 8.12 169 GLU A CA 1
ATOM 1149 C C . GLU A 1 169 ? 19.905 35.249 9.715 1.00 10.21 169 GLU A C 1
ATOM 1150 O O . GLU A 1 169 ? 20.973 35.532 9.169 1.00 12.30 169 GLU A O 1
ATOM 1156 N N . SER A 1 170 ? 19.585 35.670 10.934 1.00 11.20 170 SER A N 1
ATOM 1157 C CA . SER A 1 170 ? 20.469 36.550 11.697 1.00 13.07 170 SER A CA 1
ATOM 1158 C C . SER A 1 170 ? 21.619 35.846 12.403 1.00 15.00 170 SER A C 1
ATOM 1159 O O . SER A 1 170 ? 22.627 36.475 12.728 1.00 14.97 170 SER A O 1
ATOM 1162 N N . GLY A 1 171 ? 21.463 34.551 12.652 1.00 16.09 171 GLY A N 1
ATOM 1163 C CA . GLY A 1 171 ? 22.501 33.809 13.342 1.00 18.72 171 GLY A CA 1
ATOM 1164 C C . GLY A 1 171 ? 22.286 33.930 14.837 1.00 20.45 171 GLY A C 1
ATOM 1165 O O . GLY A 1 171 ? 23.021 33.349 15.637 1.00 21.56 171 GLY A O 1
ATOM 1166 N N . GLU A 1 172 ? 21.265 34.696 15.208 1.00 21.33 172 GLU A N 1
ATOM 1167 C CA . GLU A 1 172 ? 20.914 34.914 16.606 1.00 22.71 172 GLU A CA 1
ATOM 1168 C C . GLU A 1 172 ? 19.553 34.284 16.887 1.00 22.83 172 GLU A C 1
ATOM 1169 O O . GLU A 1 172 ? 18.525 34.751 16.397 1.00 21.25 172 GLU A O 1
ATOM 1175 N N . GLU A 1 173 ? 19.558 33.219 17.679 1.00 23.76 173 GLU A N 1
ATOM 1176 C CA . GLU A 1 173 ? 18.339 32.500 18.026 1.00 25.03 173 GLU A CA 1
ATOM 1177 C C . GLU A 1 173 ? 17.231 33.385 18.589 1.00 24.81 173 GLU A C 1
ATOM 1178 O O . GLU A 1 173 ? 16.050 33.074 18.445 1.00 25.12 173 GLU A O 1
ATOM 1184 N N . SER A 1 174 ? 17.610 34.490 19.221 1.00 24.42 174 SER A N 1
ATOM 1185 C CA . SER A 1 174 ? 16.638 35.399 19.821 1.00 24.07 174 SER A CA 1
ATOM 1186 C C . SER A 1 174 ? 15.799 36.203 18.824 1.00 22.69 174 SER A C 1
ATOM 1187 O O . SER A 1 174 ? 14.745 36.730 19.181 1.00 23.24 174 SER A O 1
ATOM 1190 N N . LYS A 1 175 ? 16.255 36.297 17.580 1.00 20.12 175 LYS A N 1
ATOM 1191 C CA . LYS A 1 175 ? 15.534 37.062 16.566 1.00 18.35 175 LYS A CA 1
ATOM 1192 C C . LYS A 1 175 ? 14.278 36.343 16.066 1.00 15.81 175 LYS A C 1
ATOM 1193 O O . LYS A 1 175 ? 14.086 35.158 16.330 1.00 16.25 175 LYS A O 1
ATOM 1199 N N . SER A 1 176 ? 13.424 37.073 15.350 1.00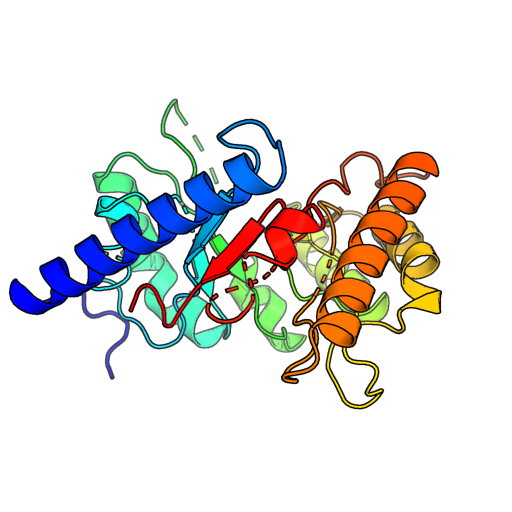 14.91 176 SER A N 1
ATOM 1200 C CA . SER A 1 176 ? 12.189 36.513 14.803 1.00 13.23 176 SER A CA 1
ATOM 1201 C C . SER A 1 176 ? 12.493 35.598 13.623 1.00 10.45 176 SER A C 1
ATOM 1202 O O . SER A 1 176 ? 13.598 35.621 13.082 1.00 10.86 176 SER A O 1
ATOM 1205 N N . GLY A 1 177 ? 11.507 34.798 13.225 1.00 9.01 177 GLY A N 1
ATOM 1206 C CA . GLY A 1 177 ? 11.701 33.894 12.104 1.00 6.71 177 GLY A CA 1
ATOM 1207 C C . GLY A 1 177 ? 11.931 32.465 12.557 1.00 7.37 177 GLY A C 1
ATOM 1208 O O . GLY A 1 177 ? 12.349 32.233 13.692 1.00 7.10 177 GLY A O 1
ATOM 1209 N N . CYS A 1 178 ? 11.667 31.503 11.678 1.00 5.81 178 CYS A N 1
ATOM 1210 C CA . CYS A 1 178 ? 11.856 30.100 12.039 1.00 6.64 178 CYS A CA 1
ATOM 1211 C C . CYS A 1 178 ? 13.325 29.672 11.993 1.00 6.66 178 CYS A C 1
ATOM 1212 O O . CYS A 1 178 ? 14.173 30.352 11.408 1.00 5.87 178 CYS A O 1
ATOM 1215 N N . ASP A 1 179 ? 13.618 28.543 12.631 1.00 7.32 179 ASP A N 1
ATOM 1216 C CA . ASP A 1 179 ? 14.969 27.990 12.645 1.00 9.14 179 ASP A CA 1
ATOM 1217 C C . ASP A 1 179 ? 15.302 27.737 11.181 1.00 7.56 179 ASP A C 1
ATOM 1218 O O . ASP A 1 179 ? 14.549 27.059 10.482 1.00 7.93 179 ASP A O 1
ATOM 1223 N N . PRO A 1 180 ? 16.426 28.281 10.691 1.00 8.04 180 PRO A N 1
ATOM 1224 C CA . PRO A 1 180 ? 16.785 28.069 9.286 1.00 8.66 180 PRO A CA 1
ATOM 1225 C C . PRO A 1 180 ? 16.832 26.613 8.820 1.00 10.62 180 PRO A C 1
ATOM 1226 O O . PRO A 1 180 ? 16.453 26.316 7.690 1.00 11.71 180 PRO A O 1
ATOM 1230 N N . ALA A 1 181 ? 17.271 25.704 9.688 1.00 10.52 181 ALA A N 1
ATOM 1231 C CA . ALA A 1 181 ? 17.359 24.293 9.319 1.00 11.10 181 ALA A CA 1
ATOM 1232 C C . ALA A 1 181 ? 15.991 23.633 9.167 1.00 12.20 181 ALA A C 1
ATOM 1233 O O . ALA A 1 181 ? 15.846 22.656 8.430 1.00 12.93 181 ALA A O 1
ATOM 1235 N N . HIS A 1 182 ? 14.987 24.169 9.855 1.00 11.91 182 HIS A N 1
ATOM 1236 C CA . HIS A 1 182 ? 13.640 23.613 9.789 1.00 12.11 182 HIS A CA 1
ATOM 1237 C C . HIS A 1 182 ? 12.727 24.264 8.748 1.00 11.21 182 HIS A C 1
ATOM 1238 O O . HIS A 1 182 ? 11.588 23.838 8.581 1.00 11.41 182 HIS A O 1
ATOM 1245 N N . ALA A 1 183 ? 13.225 25.278 8.044 1.00 9.74 183 ALA A N 1
ATOM 1246 C CA . ALA A 1 183 ? 12.423 25.990 7.045 1.00 9.86 183 ALA A CA 1
ATOM 1247 C C . ALA A 1 183 ? 11.712 25.117 6.012 1.00 10.32 183 ALA A C 1
ATOM 1248 O O . ALA A 1 183 ? 10.532 25.319 5.741 1.00 10.15 183 ALA A O 1
ATOM 1250 N N . ILE A 1 184 ? 12.424 24.163 5.421 1.00 9.46 184 ILE A N 1
ATOM 1251 C CA . ILE A 1 184 ? 11.807 23.307 4.412 1.00 11.40 184 ILE A CA 1
ATOM 1252 C C . ILE A 1 184 ? 10.640 22.511 4.985 1.00 11.02 184 ILE A C 1
ATOM 1253 O O . ILE A 1 184 ? 9.562 22.463 4.390 1.00 10.88 184 ILE A O 1
ATOM 1258 N N . ARG A 1 185 ? 10.862 21.895 6.143 1.00 11.80 185 ARG A N 1
ATOM 1259 C CA . ARG A 1 185 ? 9.841 21.096 6.818 1.00 12.96 185 ARG A CA 1
ATOM 1260 C C . ARG A 1 185 ? 8.603 21.935 7.135 1.00 12.43 185 ARG A C 1
ATOM 1261 O O . ARG A 1 185 ? 7.474 21.511 6.893 1.00 12.12 185 ARG A O 1
ATOM 1269 N N . ILE A 1 186 ? 8.822 23.126 7.684 1.00 9.92 186 ILE A N 1
ATOM 1270 C CA . ILE A 1 186 ? 7.722 24.020 8.034 1.00 9.35 186 ILE A CA 1
ATOM 1271 C C . ILE A 1 186 ? 6.955 24.458 6.791 1.00 10.13 186 ILE A C 1
ATOM 1272 O O . ILE A 1 186 ? 5.725 24.507 6.795 1.00 10.13 186 ILE A O 1
ATOM 1277 N N . ALA A 1 187 ? 7.689 24.777 5.732 1.00 9.85 187 ALA A N 1
ATOM 1278 C CA . ALA A 1 187 ? 7.084 25.211 4.479 1.00 11.82 187 ALA A CA 1
ATOM 1279 C C . ALA A 1 187 ? 6.159 24.142 3.913 1.00 12.41 187 ALA A C 1
ATOM 1280 O O . ALA A 1 187 ? 5.049 24.432 3.470 1.00 12.92 187 ALA A O 1
ATOM 1282 N N . GLN A 1 188 ? 6.626 22.900 3.925 1.00 13.50 188 GLN A N 1
ATOM 1283 C CA . GLN A 1 188 ? 5.836 21.801 3.401 1.00 16.35 188 GLN A CA 1
ATOM 1284 C C . GLN A 1 188 ? 4.555 21.602 4.204 1.00 15.99 188 GLN A C 1
ATOM 1285 O O . GLN A 1 188 ? 3.501 21.329 3.634 1.00 16.01 188 GLN A O 1
ATOM 1291 N N . LYS A 1 189 ? 4.639 21.756 5.522 1.00 14.98 189 LYS A N 1
ATOM 1292 C CA . LYS A 1 189 ? 3.454 21.611 6.364 1.00 14.85 189 LYS A CA 1
ATOM 1293 C C . LYS A 1 189 ? 2.472 22.738 6.047 1.00 13.49 189 LYS A C 1
ATOM 1294 O O . LYS A 1 189 ? 1.267 22.511 5.938 1.00 12.93 189 LYS A O 1
ATOM 1300 N N . ILE A 1 190 ? 2.994 23.954 5.903 1.00 12.24 190 ILE A N 1
ATOM 1301 C CA . ILE A 1 190 ? 2.155 25.106 5.581 1.00 12.84 190 ILE A CA 1
ATOM 1302 C C . ILE A 1 190 ? 1.439 24.862 4.253 1.00 13.38 190 ILE A C 1
ATOM 1303 O O . ILE A 1 190 ? 0.278 25.233 4.081 1.00 12.68 190 ILE A O 1
ATOM 1308 N N . GLY A 1 191 ? 2.137 24.223 3.319 1.00 13.12 191 GLY A N 1
ATOM 1309 C CA . GLY A 1 191 ? 1.548 23.941 2.022 1.00 13.51 191 GLY A CA 1
ATOM 1310 C C . GLY A 1 191 ? 0.316 23.055 2.080 1.00 14.46 191 GLY A C 1
ATOM 1311 O O . GLY A 1 191 ? -0.494 23.057 1.152 1.00 15.08 191 GLY A O 1
ATOM 1312 N N . THR A 1 192 ? 0.163 22.303 3.166 1.00 14.14 192 THR A N 1
ATOM 1313 C CA . THR A 1 192 ? -0.983 21.409 3.312 1.00 15.21 192 THR A CA 1
ATOM 1314 C C . THR A 1 192 ? -2.200 22.078 3.943 1.00 14.64 192 THR A C 1
ATOM 1315 O O . THR A 1 192 ? -3.290 21.508 3.951 1.00 15.81 192 THR A O 1
ATOM 1319 N N . LEU A 1 193 ? -2.018 23.286 4.467 1.00 12.56 193 LEU A N 1
ATOM 1320 C CA . LEU A 1 193 ? -3.115 23.998 5.116 1.00 11.12 193 LEU A CA 1
ATOM 1321 C C . LEU A 1 193 ? -4.046 24.712 4.146 1.00 11.90 193 LEU A C 1
ATOM 1322 O O . LEU A 1 193 ? -3.594 25.364 3.207 1.00 12.30 193 LEU A O 1
ATOM 1327 N N . ASP A 1 194 ? -5.351 24.580 4.378 1.00 11.38 194 ASP A N 1
ATOM 1328 C CA . ASP A 1 194 ? -6.344 25.242 3.538 1.00 10.98 194 ASP A CA 1
ATOM 1329 C C . ASP A 1 194 ? -6.425 26.712 3.947 1.00 10.71 194 ASP A C 1
ATOM 1330 O O . ASP A 1 194 ? -6.001 27.081 5.041 1.00 10.47 194 ASP A O 1
ATOM 1335 N N . GLY A 1 195 ? -6.964 27.550 3.069 1.00 9.45 195 GLY A N 1
ATOM 1336 C CA . GLY A 1 195 ? -7.095 28.959 3.395 1.00 9.11 195 GLY A CA 1
ATOM 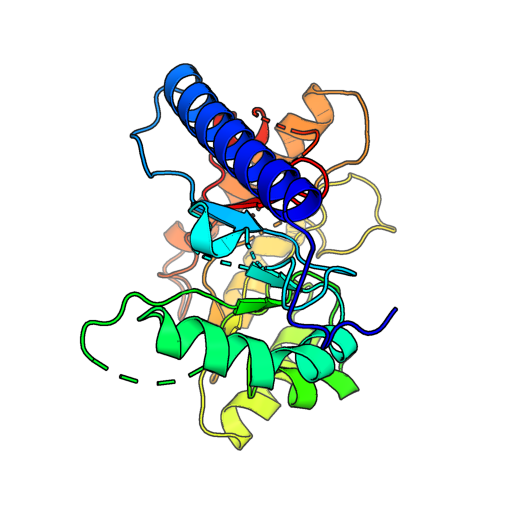1337 C C . GLY A 1 195 ? -5.828 29.787 3.273 1.00 10.61 195 GLY A C 1
ATOM 1338 O O . GLY A 1 195 ? -5.863 31.001 3.473 1.00 8.78 195 GLY A O 1
ATOM 1339 N N . ILE A 1 196 ? -4.704 29.146 2.968 1.00 10.00 196 ILE A N 1
ATOM 1340 C CA . ILE A 1 196 ? -3.459 29.885 2.807 1.00 11.15 196 ILE A CA 1
ATOM 1341 C C . ILE A 1 196 ? -2.697 29.457 1.563 1.00 10.62 196 ILE A C 1
ATOM 1342 O O . ILE A 1 196 ? -2.791 28.311 1.110 1.00 11.27 196 ILE A O 1
ATOM 1347 N N . GLU A 1 197 ? -1.960 30.404 0.997 1.00 8.63 197 GLU A N 1
ATOM 1348 C CA . GLU A 1 197 ? -1.155 30.145 -0.184 1.00 8.11 197 GLU A CA 1
ATOM 1349 C C . GLU A 1 197 ? 0.285 30.562 0.103 1.00 7.52 197 GLU A C 1
ATOM 1350 O O . GLU A 1 197 ? 0.575 31.745 0.275 1.00 7.38 197 GLU A O 1
ATOM 1356 N N . LEU A 1 198 ? 1.183 29.587 0.163 1.00 5.88 198 LEU A N 1
ATOM 1357 C CA . LEU A 1 198 ? 2.593 29.874 0.415 1.00 5.78 198 LEU A CA 1
ATOM 1358 C C . LEU A 1 198 ? 3.166 30.521 -0.844 1.00 6.89 198 LEU A C 1
ATOM 1359 O O . LEU A 1 198 ? 3.288 29.869 -1.883 1.00 7.99 198 LEU A O 1
ATOM 1364 N N . GLN A 1 199 ? 3.530 31.795 -0.750 1.00 4.58 199 GLN A N 1
ATOM 1365 C CA . GLN A 1 199 ? 4.036 32.516 -1.918 1.00 4.09 199 GLN A CA 1
ATOM 1366 C C . GLN A 1 199 ? 5.535 32.788 -1.933 1.00 3.87 199 GLN A C 1
ATOM 1367 O O . GLN A 1 199 ? 6.041 33.440 -2.854 1.00 4.99 199 GLN A O 1
ATOM 1373 N N . GLY A 1 200 ? 6.240 32.286 -0.924 1.00 4.62 200 GLY A N 1
ATOM 1374 C CA . GLY A 1 200 ? 7.673 32.502 -0.850 1.00 4.95 200 GLY A CA 1
ATOM 1375 C C . GLY A 1 200 ? 8.196 32.590 0.573 1.00 4.61 200 GLY A C 1
ATOM 1376 O O . GLY A 1 200 ? 7.516 32.193 1.524 1.00 4.15 200 GLY A O 1
ATOM 1377 N N . LEU A 1 201 ? 9.416 33.100 0.712 1.00 4.58 201 LEU A N 1
ATOM 1378 C CA . LEU A 1 201 ? 10.066 33.248 2.011 1.00 3.50 201 LEU A CA 1
ATOM 1379 C C . LEU A 1 201 ? 10.410 34.715 2.278 1.00 4.53 201 LEU A C 1
ATOM 1380 O O . LEU A 1 201 ? 10.463 35.528 1.359 1.00 4.14 201 LEU A O 1
ATOM 1393 N N . THR A 1 203 ? 12.866 37.368 5.147 1.00 5.84 203 THR A N 1
ATOM 1394 C CA . THR A 1 203 ? 13.810 37.441 6.252 1.00 5.73 203 THR A CA 1
ATOM 1395 C C . THR A 1 203 ? 14.169 38.886 6.542 1.00 6.79 203 THR A C 1
ATOM 1396 O O . THR A 1 203 ? 14.188 39.737 5.648 1.00 4.86 203 THR A O 1
ATOM 1400 N N . ILE A 1 204 ? 14.423 39.157 7.814 1.00 7.17 204 ILE A N 1
ATOM 1401 C CA . ILE A 1 204 ? 14.819 40.485 8.251 1.00 8.29 204 ILE A CA 1
ATOM 1402 C C . ILE A 1 204 ? 16.337 40.591 8.065 1.00 8.55 204 ILE A C 1
ATOM 1403 O O . ILE A 1 204 ? 16.907 41.681 8.079 1.00 8.82 204 ILE A O 1
ATOM 1408 N N . GLY A 1 205 ? 16.983 39.443 7.878 1.00 8.16 205 GLY A N 1
ATOM 1409 C CA . GLY A 1 205 ? 18.420 39.416 7.668 1.00 9.09 205 GLY A CA 1
ATOM 1410 C C . GLY A 1 205 ? 19.208 39.574 8.949 1.00 9.05 205 GLY A C 1
ATOM 1411 O O . GLY A 1 205 ? 18.768 39.142 10.013 1.00 9.66 205 GLY A O 1
ATOM 1412 N N . ALA A 1 206 ? 20.378 40.195 8.841 1.00 8.41 206 ALA A N 1
ATOM 1413 C CA . ALA A 1 206 ? 21.242 40.424 9.993 1.00 9.51 206 ALA A CA 1
ATOM 1414 C C . ALA A 1 206 ? 21.600 41.905 10.083 1.00 10.58 206 ALA A C 1
ATOM 1415 O O . ALA A 1 206 ? 22.092 42.491 9.117 1.00 10.29 206 ALA A O 1
ATOM 1417 N N . HIS A 1 207 ? 21.339 42.511 11.237 1.00 10.85 207 HIS A N 1
ATOM 1418 C CA . HIS A 1 207 ? 21.658 43.920 11.439 1.00 11.88 207 HIS A CA 1
ATOM 1419 C C . HIS A 1 207 ? 23.117 44.012 11.868 1.00 13.62 207 HIS A C 1
ATOM 1420 O O . HIS A 1 207 ? 23.424 44.320 13.021 1.00 13.86 207 HIS A O 1
ATOM 1427 N N . VAL A 1 208 ? 24.010 43.729 10.928 1.00 12.95 208 VAL A N 1
ATOM 1428 C CA . VAL A 1 208 ? 25.440 43.765 11.184 1.00 14.08 208 VAL A CA 1
ATOM 1429 C C . VAL A 1 208 ? 26.115 44.491 10.026 1.00 14.96 208 VAL A C 1
ATOM 1430 O O . VAL A 1 208 ? 25.477 44.766 9.012 1.00 15.60 208 VAL A O 1
ATOM 1434 N N . HIS A 1 209 ? 27.396 44.809 10.177 1.00 15.74 209 HIS A N 1
ATOM 1435 C CA . HIS A 1 209 ? 28.127 45.494 9.117 1.00 17.78 209 HIS A CA 1
ATOM 1436 C C . HIS A 1 209 ? 29.013 44.530 8.336 1.00 16.76 209 HIS A C 1
ATOM 1437 O O . HIS A 1 209 ? 29.773 44.941 7.461 1.00 19.60 209 HIS A O 1
ATOM 1444 N N . ASP A 1 210 ? 28.907 43.245 8.654 1.00 16.32 210 ASP A N 1
ATOM 1445 C CA . ASP A 1 210 ? 29.696 42.222 7.977 1.00 14.72 210 ASP A CA 1
ATOM 1446 C C . ASP A 1 210 ? 28.931 41.725 6.756 1.00 14.12 210 ASP A C 1
ATOM 1447 O O . ASP A 1 210 ? 27.953 40.989 6.887 1.00 13.28 210 ASP A O 1
ATOM 1452 N N . GLU A 1 211 ? 29.379 42.126 5.572 1.00 13.10 211 GLU A N 1
ATOM 1453 C CA . GLU A 1 211 ? 28.719 41.723 4.338 1.00 13.81 211 GLU A CA 1
ATOM 1454 C C . GLU A 1 211 ? 28.736 40.220 4.074 1.00 11.86 211 GLU A C 1
ATOM 1455 O O . GLU A 1 211 ? 27.862 39.710 3.377 1.00 9.94 211 GLU A O 1
ATOM 1461 N N . THR A 1 212 ? 29.719 39.503 4.615 1.00 10.47 212 THR A N 1
ATOM 1462 C CA . THR A 1 212 ? 29.756 38.059 4.397 1.00 9.44 212 THR A CA 1
ATOM 1463 C C . THR A 1 212 ? 28.621 37.391 5.173 1.00 9.25 212 THR A C 1
ATOM 1464 O O . THR A 1 212 ? 28.066 36.380 4.739 1.00 8.28 212 THR A O 1
ATOM 1468 N N . VAL A 1 213 ? 28.274 37.964 6.322 1.00 9.25 213 VAL A N 1
ATOM 1469 C CA . VAL A 1 213 ? 27.191 37.433 7.145 1.00 8.79 213 VAL A CA 1
ATOM 1470 C C . VAL A 1 213 ? 25.851 37.746 6.479 1.00 8.24 213 VAL A C 1
ATOM 1471 O O . VAL A 1 213 ? 24.952 36.908 6.423 1.00 8.70 213 VAL A O 1
ATOM 1475 N N . ILE A 1 214 ? 25.730 38.969 5.979 1.00 7.22 214 ILE A N 1
ATOM 1476 C CA . ILE A 1 214 ? 24.513 39.406 5.314 1.00 7.20 214 ILE A CA 1
ATOM 1477 C C . ILE A 1 214 ? 24.262 38.562 4.064 1.00 6.71 214 ILE A C 1
ATOM 1478 O O . ILE A 1 214 ? 23.162 38.037 3.861 1.00 7.18 214 ILE A O 1
ATOM 1483 N N . ARG A 1 215 ? 25.291 38.423 3.234 1.00 6.97 215 ARG A N 1
ATOM 1484 C CA . ARG A 1 215 ? 25.173 37.644 2.007 1.00 8.26 215 ARG A CA 1
ATOM 1485 C C . ARG A 1 215 ? 24.839 36.182 2.288 1.00 6.62 215 ARG A C 1
ATOM 1486 O O . ARG A 1 215 ? 24.013 35.590 1.597 1.00 6.95 215 ARG A O 1
ATOM 1494 N N . ARG A 1 216 ? 25.466 35.606 3.310 1.00 5.41 216 ARG A N 1
ATOM 1495 C CA . ARG A 1 216 ? 25.221 34.207 3.643 1.00 4.67 216 ARG A CA 1
ATOM 1496 C C . ARG A 1 216 ? 23.752 33.944 3.959 1.00 6.32 216 ARG A C 1
ATOM 1497 O O . ARG A 1 216 ? 23.192 32.924 3.546 1.00 5.62 216 ARG A O 1
ATOM 1505 N N . GLY A 1 217 ? 23.133 34.868 4.689 1.00 5.15 217 GLY A N 1
ATOM 1506 C CA . GLY A 1 217 ? 21.732 34.726 5.044 1.00 5.51 217 GLY A CA 1
ATOM 1507 C C . GLY A 1 217 ? 20.784 34.830 3.860 1.00 5.00 217 GLY A C 1
ATOM 1508 O O . GLY A 1 217 ? 19.816 34.070 3.771 1.00 6.34 217 GLY A O 1
ATOM 1509 N N . PHE A 1 218 ? 21.042 35.769 2.954 1.00 4.74 218 PHE A N 1
ATOM 1510 C CA . PHE A 1 218 ? 20.184 35.934 1.777 1.00 4.11 218 PHE A CA 1
ATOM 1511 C C . PHE A 1 218 ? 20.356 34.732 0.857 1.00 5.45 218 PHE A C 1
ATOM 1512 O O . PHE A 1 218 ? 19.397 34.243 0.256 1.00 5.73 218 PHE A O 1
ATOM 1520 N N . SER A 1 219 ? 21.596 34.267 0.749 1.00 5.26 219 SER A N 1
ATOM 1521 C CA . SER A 1 219 ? 21.911 33.115 -0.083 1.00 4.48 219 SER A CA 1
ATOM 1522 C C . SER A 1 219 ? 21.180 31.894 0.466 1.00 5.09 219 SER A C 1
ATOM 1523 O O . SER A 1 219 ? 20.623 31.100 -0.286 1.00 5.75 219 SER A O 1
ATOM 1526 N N . HIS A 1 220 ? 21.179 31.752 1.788 1.00 5.22 220 HIS A N 1
ATOM 1527 C CA . HIS A 1 220 ? 20.511 30.625 2.416 1.00 5.15 220 HIS A CA 1
ATOM 1528 C C . HIS A 1 220 ? 19.016 30.665 2.125 1.00 5.68 220 HIS A C 1
ATOM 1529 O O . HIS A 1 220 ? 18.414 29.636 1.826 1.00 6.78 220 HIS A O 1
ATOM 1536 N N . LEU A 1 221 ? 18.421 31.854 2.192 1.00 5.07 221 LEU A N 1
ATOM 1537 C CA . LEU A 1 221 ? 16.992 31.984 1.922 1.00 3.70 221 LEU A CA 1
ATOM 1538 C C . LEU A 1 221 ? 16.678 31.587 0.480 1.00 4.26 221 LEU A C 1
ATOM 1539 O O . LEU A 1 221 ? 15.700 30.891 0.223 1.00 4.00 221 LEU A O 1
ATOM 1544 N N . ARG A 1 222 ? 17.509 32.030 -0.459 1.00 4.78 222 ARG A N 1
ATOM 1545 C CA . ARG A 1 222 ? 17.294 31.699 -1.864 1.00 5.33 222 ARG A CA 1
ATOM 1546 C C . ARG A 1 222 ? 17.374 30.189 -2.099 1.00 6.11 222 ARG A C 1
ATOM 1547 O O . ARG A 1 222 ? 16.527 29.616 -2.782 1.00 5.87 222 ARG A O 1
ATOM 1555 N N . LYS A 1 223 ? 18.399 29.551 -1.543 1.00 6.28 223 LYS A N 1
ATOM 1556 C CA . LYS A 1 223 ? 18.561 28.107 -1.712 1.00 5.81 223 LYS A CA 1
ATOM 1557 C C . LYS A 1 223 ? 17.389 27.351 -1.101 1.00 6.22 223 LYS A C 1
ATOM 1558 O O . LYS A 1 223 ? 16.915 26.362 -1.659 1.00 6.82 223 LYS A O 1
ATOM 1564 N N . THR A 1 224 ? 16.934 27.816 0.057 1.00 4.93 224 THR A N 1
ATOM 1565 C CA . THR A 1 224 ? 15.809 27.188 0.738 1.00 5.42 224 THR A CA 1
ATOM 1566 C C . THR A 1 224 ? 14.571 27.293 -0.147 1.00 4.94 224 THR A C 1
ATOM 1567 O O . THR A 1 224 ? 13.831 26.328 -0.313 1.00 5.26 224 THR A O 1
ATOM 1571 N N . ARG A 1 225 ? 14.355 28.474 -0.714 1.00 5.09 225 ARG A N 1
ATOM 1572 C CA . ARG A 1 225 ? 13.230 28.710 -1.611 1.00 5.89 225 ARG A CA 1
ATOM 1573 C C . ARG A 1 225 ? 13.317 27.721 -2.782 1.00 5.80 225 ARG A C 1
ATOM 1574 O O . ARG A 1 225 ? 12.324 27.093 -3.159 1.00 5.30 225 ARG A O 1
ATOM 1582 N N . ASP A 1 226 ? 14.512 27.574 -3.347 1.00 5.62 226 ASP A N 1
ATOM 1583 C CA . ASP A 1 226 ? 14.691 26.662 -4.473 1.00 7.11 226 ASP A CA 1
ATOM 1584 C C . ASP A 1 226 ? 14.343 25.218 -4.126 1.00 7.24 226 ASP A C 1
ATOM 1585 O O . ASP A 1 226 ? 13.704 24.521 -4.919 1.00 7.71 226 ASP A O 1
ATOM 1590 N N . LEU A 1 227 ? 14.765 24.766 -2.948 1.00 7.91 227 LEU A N 1
ATOM 1591 C CA . LEU A 1 227 ? 14.484 23.400 -2.521 1.00 7.41 227 LEU A CA 1
ATOM 1592 C C . LEU A 1 227 ? 12.986 23.180 -2.321 1.00 7.10 227 LEU A C 1
ATOM 1593 O O . LEU A 1 227 ? 12.446 22.145 -2.707 1.00 7.64 227 LEU A O 1
ATOM 1598 N N . ILE A 1 228 ? 12.305 24.156 -1.728 1.00 6.12 228 ILE A N 1
ATOM 1599 C CA . ILE A 1 228 ? 10.866 24.022 -1.512 1.00 5.55 228 ILE A CA 1
ATOM 1600 C C . ILE A 1 228 ? 10.131 23.876 -2.846 1.00 6.13 228 ILE A C 1
ATOM 1601 O O . ILE A 1 228 ? 9.238 23.038 -2.988 1.00 7.64 228 ILE A O 1
ATOM 1606 N N . LEU A 1 229 ? 10.500 24.698 -3.821 1.00 6.62 229 LEU A N 1
ATOM 1607 C CA . LEU A 1 229 ? 9.875 24.627 -5.137 1.00 7.64 229 LEU A CA 1
ATOM 1608 C C . LEU A 1 229 ? 10.166 23.283 -5.791 1.00 9.44 229 LEU A C 1
ATOM 1609 O O . LEU A 1 229 ? 9.304 22.687 -6.440 1.00 9.62 229 LEU A O 1
ATOM 1614 N N . ALA A 1 230 ? 11.390 22.805 -5.611 1.00 8.06 230 ALA A N 1
ATOM 1615 C CA . ALA A 1 230 ? 11.799 21.539 -6.201 1.00 8.73 230 ALA A CA 1
ATOM 1616 C C . ALA A 1 230 ? 11.100 20.328 -5.592 1.00 9.16 230 ALA A C 1
ATOM 1617 O O . ALA A 1 230 ? 10.933 19.308 -6.261 1.00 10.28 230 ALA A O 1
ATOM 1619 N N . SER A 1 231 ? 10.676 20.443 -4.336 1.00 8.80 231 SER A N 1
ATOM 1620 C CA . SER A 1 231 ? 10.029 19.327 -3.645 1.00 9.66 231 SER A CA 1
ATOM 1621 C C . SER A 1 231 ? 8.758 18.844 -4.331 1.00 11.23 231 SER A C 1
ATOM 1622 O O . SER A 1 231 ? 8.452 17.650 -4.319 1.00 12.95 231 SER A O 1
ATOM 1625 N N . GLY A 1 232 ? 8.015 19.775 -4.918 1.00 11.71 232 GLY A N 1
ATOM 1626 C CA . GLY A 1 232 ? 6.788 19.408 -5.598 1.00 13.41 232 GLY A CA 1
ATOM 1627 C C . GLY A 1 232 ? 5.714 18.895 -4.656 1.00 15.02 232 GLY A C 1
ATOM 1628 O O . GLY A 1 232 ? 4.765 18.240 -5.089 1.00 15.36 232 GLY A O 1
ATOM 1629 N N . GLU A 1 233 ? 5.856 19.186 -3.367 1.00 14.27 233 GLU A N 1
ATOM 1630 C CA . GLU A 1 233 ? 4.869 18.744 -2.391 1.00 15.54 233 GLU A CA 1
ATOM 1631 C C . GLU A 1 233 ? 3.634 19.635 -2.484 1.00 14.13 233 GLU A C 1
ATOM 1632 O O . GLU A 1 233 ? 3.707 20.758 -2.976 1.00 12.35 233 GLU A O 1
ATOM 1638 N N . PRO A 1 234 ? 2.478 19.139 -2.017 1.00 13.38 234 PRO A N 1
ATOM 1639 C CA . PRO A 1 234 ? 1.222 19.893 -2.054 1.00 13.09 234 PRO A CA 1
ATOM 1640 C C . PRO A 1 234 ? 1.325 21.324 -1.534 1.00 11.56 234 PRO A C 1
ATOM 1641 O O . PRO A 1 234 ? 1.857 21.567 -0.450 1.00 11.58 234 PRO A O 1
ATOM 1645 N N . GLY A 1 235 ? 0.815 22.263 -2.326 1.00 11.00 235 GLY A N 1
ATOM 1646 C CA . GLY A 1 235 ? 0.827 23.662 -1.942 1.00 11.02 235 GLY A CA 1
ATOM 1647 C C . GLY A 1 235 ? 2.184 24.342 -1.881 1.00 12.44 235 GLY A C 1
ATOM 1648 O O . GLY A 1 235 ? 2.346 25.313 -1.144 1.00 12.66 235 GLY A O 1
ATOM 1649 N N . THR A 1 236 ? 3.155 23.858 -2.651 1.00 11.36 236 THR A N 1
ATOM 1650 C CA . THR A 1 236 ? 4.484 24.466 -2.636 1.00 11.07 236 THR A CA 1
ATOM 1651 C C . THR A 1 236 ? 4.916 25.061 -3.975 1.00 11.99 236 THR A C 1
ATOM 1652 O O . THR A 1 236 ? 5.939 25.737 -4.049 1.00 12.49 236 THR A O 1
ATOM 1656 N N . ASP A 1 237 ? 4.141 24.823 -5.029 1.00 13.04 237 ASP A N 1
ATOM 1657 C CA . ASP A 1 237 ? 4.503 25.317 -6.358 1.00 14.78 237 ASP A CA 1
ATOM 1658 C C . ASP A 1 237 ? 4.501 26.834 -6.543 1.00 13.43 237 ASP A C 1
ATOM 1659 O O . ASP A 1 237 ? 4.989 27.330 -7.559 1.00 14.99 237 ASP A O 1
ATOM 1664 N N . ARG A 1 238 ? 3.957 27.573 -5.582 1.00 11.70 238 ARG A N 1
ATOM 1665 C CA . ARG A 1 238 ? 3.923 29.026 -5.693 1.00 10.97 238 ARG A CA 1
ATOM 1666 C C . ARG A 1 238 ? 4.859 29.717 -4.708 1.00 9.37 238 ARG A C 1
ATOM 1667 O O . ARG A 1 238 ? 4.802 30.931 -4.533 1.00 10.06 238 ARG A O 1
ATOM 1675 N N . CYS A 1 239 ? 5.721 28.936 -4.068 1.00 7.77 239 CYS A N 1
ATOM 1676 C CA . CYS A 1 239 ? 6.684 29.473 -3.110 1.00 7.71 239 CYS A CA 1
ATOM 1677 C C . CYS A 1 239 ? 7.832 30.048 -3.934 1.00 7.68 239 CYS A C 1
ATOM 1678 O O . CYS A 1 239 ? 8.911 29.463 -4.010 1.00 8.75 239 CYS A O 1
ATOM 1681 N N . ARG A 1 240 ? 7.596 31.205 -4.545 1.00 8.20 240 ARG A N 1
ATOM 1682 C CA . ARG A 1 240 ? 8.598 31.815 -5.413 1.00 8.79 240 ARG A CA 1
ATOM 1683 C C . ARG A 1 240 ? 9.247 33.114 -4.957 1.00 8.62 240 ARG A C 1
ATOM 1684 O O . ARG A 1 240 ? 10.348 33.438 -5.395 1.00 8.90 240 ARG A O 1
ATOM 1692 N N . GLU A 1 241 ? 8.581 33.866 -4.092 1.00 6.72 241 GLU A N 1
ATOM 1693 C CA . GLU A 1 241 ? 9.144 35.137 -3.661 1.00 6.29 241 GLU A CA 1
ATOM 1694 C C . GLU A 1 241 ? 10.237 35.037 -2.608 1.00 5.64 241 GLU A C 1
ATOM 1695 O O . GLU A 1 241 ? 10.281 34.101 -1.806 1.00 5.16 241 GLU A O 1
ATOM 1701 N N . LEU A 1 242 ? 11.124 36.024 -2.639 1.00 4.11 242 LEU A N 1
ATOM 1702 C CA . LEU A 1 242 ? 12.190 36.152 -1.659 1.00 3.80 242 LEU A CA 1
ATOM 1703 C C . LEU A 1 242 ? 12.105 37.604 -1.222 1.00 4.18 242 LEU A C 1
ATOM 1704 O O . LEU A 1 242 ? 12.570 38.504 -1.920 1.00 4.53 242 LEU A O 1
ATOM 1709 N N . SER A 1 243 ? 11.466 37.828 -0.080 1.00 3.49 243 SER A N 1
ATOM 1710 C CA . SER A 1 243 ? 11.311 39.176 0.453 1.00 3.33 243 SER A CA 1
ATOM 1711 C C . SER A 1 243 ? 12.495 39.408 1.371 1.00 4.04 243 SER A C 1
ATOM 1712 O O . SER A 1 243 ? 12.515 38.934 2.505 1.00 4.77 243 SER A O 1
ATOM 1723 N N . GLY A 1 245 ? 16.048 42.362 1.990 1.00 5.50 245 GLY A N 1
ATOM 1724 C CA . GLY A 1 245 ? 16.763 43.560 1.601 1.00 6.00 245 GLY A CA 1
ATOM 1725 C C . GLY A 1 245 ? 15.944 44.780 1.974 1.00 7.49 245 GLY A C 1
ATOM 1726 O O . GLY A 1 245 ? 14.746 44.841 1.703 1.00 7.12 245 GLY A O 1
ATOM 1735 N N . THR A 1 247 ? 16.623 49.296 3.241 1.00 8.57 247 THR A N 1
ATOM 1736 C CA . THR A 1 247 ? 17.434 50.465 2.905 1.00 9.84 247 THR A CA 1
ATOM 1737 C C . THR A 1 247 ? 18.948 50.270 2.971 1.00 11.05 247 THR A C 1
ATOM 1738 O O . THR A 1 247 ? 19.669 50.684 2.064 1.00 12.54 247 THR A O 1
ATOM 1742 N N . GLY A 1 248 ? 19.429 49.633 4.032 1.00 10.44 248 GLY A N 1
ATOM 1743 C CA . GLY A 1 248 ? 20.863 49.460 4.188 1.00 10.69 248 GLY A CA 1
ATOM 1744 C C . GLY A 1 248 ? 21.555 48.313 3.476 1.00 11.96 248 GLY A C 1
ATOM 1745 O O . GLY A 1 248 ? 22.781 48.321 3.348 1.00 13.60 248 GLY A O 1
ATOM 1746 N N . ASP A 1 249 ? 20.795 47.336 2.996 1.00 9.58 249 ASP A N 1
ATOM 1747 C CA . ASP A 1 249 ? 21.417 46.195 2.337 1.00 9.83 249 ASP A CA 1
ATOM 1748 C C . ASP A 1 249 ? 20.692 45.693 1.093 1.00 10.09 249 ASP A C 1
ATOM 1749 O O . ASP A 1 249 ? 20.891 44.544 0.691 1.00 10.79 249 ASP A O 1
ATOM 1762 N N . GLU A 1 251 ? 21.168 46.303 -2.073 1.00 9.92 251 GLU A N 1
ATOM 1763 C CA . GLU A 1 251 ? 22.067 45.936 -3.166 1.00 9.74 251 GLU A CA 1
ATOM 1764 C C . GLU A 1 251 ? 22.513 44.480 -3.002 1.00 9.35 251 GLU A C 1
ATOM 1765 O O . GLU A 1 251 ? 22.508 43.708 -3.958 1.00 10.77 251 GLU A O 1
ATOM 1771 N N . LEU A 1 252 ? 22.895 44.108 -1.784 1.00 9.51 252 LEU A N 1
ATOM 1772 C CA . LEU A 1 252 ? 23.340 42.744 -1.509 1.00 10.51 252 LEU A CA 1
ATOM 1773 C C . LEU A 1 252 ? 22.191 41.745 -1.668 1.00 8.99 252 LEU A C 1
ATOM 1774 O O . LEU A 1 252 ? 22.370 40.647 -2.195 1.00 9.45 252 LEU A O 1
ATOM 1779 N N . ALA A 1 253 ? 21.008 42.134 -1.211 1.00 7.90 253 ALA A N 1
ATOM 1780 C CA . ALA A 1 253 ? 19.843 41.266 -1.314 1.00 6.10 253 ALA A CA 1
ATOM 1781 C C . ALA A 1 253 ? 19.548 40.984 -2.778 1.00 5.80 253 ALA A C 1
ATOM 1782 O O . ALA A 1 253 ? 19.286 39.849 -3.164 1.00 7.66 253 ALA A O 1
ATOM 1784 N N . ILE A 1 254 ? 19.595 42.025 -3.596 1.00 6.13 254 ILE A N 1
ATOM 1785 C CA . ILE A 1 254 ? 19.314 41.859 -5.012 1.00 6.24 254 ILE A CA 1
ATOM 1786 C C . ILE A 1 254 ? 20.383 40.999 -5.686 1.00 6.50 254 ILE A C 1
ATOM 1787 O O . ILE A 1 254 ? 20.075 40.197 -6.569 1.00 6.80 254 ILE A O 1
ATOM 1792 N N . ALA A 1 255 ? 21.633 41.146 -5.257 1.00 6.92 255 ALA A N 1
ATOM 1793 C CA . ALA A 1 255 ? 22.710 40.338 -5.817 1.00 7.87 255 ALA A CA 1
ATOM 1794 C C . ALA A 1 255 ? 22.462 38.866 -5.495 1.00 8.13 255 ALA A C 1
ATOM 1795 O O . ALA A 1 255 ? 22.857 37.981 -6.259 1.00 9.80 255 ALA A O 1
ATOM 1797 N N . GLU A 1 256 ? 21.805 38.604 -4.365 1.00 7.40 256 GLU A N 1
ATOM 1798 C CA . GLU A 1 256 ? 21.523 37.234 -3.947 1.00 8.03 256 GLU A CA 1
ATOM 1799 C C . GLU A 1 256 ? 20.152 36.695 -4.369 1.00 7.46 256 GLU A C 1
ATOM 1800 O O . GLU A 1 256 ? 19.714 35.654 -3.881 1.00 8.32 256 GLU A O 1
ATOM 1806 N N . GLY A 1 257 ? 19.465 37.409 -5.257 1.00 7.12 257 GLY A N 1
ATOM 1807 C CA . GLY A 1 257 ? 18.181 36.927 -5.750 1.00 6.25 257 GLY A CA 1
ATOM 1808 C C . GLY A 1 257 ? 16.868 37.473 -5.211 1.00 5.71 257 GLY A C 1
ATOM 1809 O O . GLY A 1 257 ? 15.805 36.948 -5.546 1.00 4.96 257 GLY A O 1
ATOM 1810 N N . SER A 1 258 ? 16.914 38.517 -4.393 1.00 5.91 258 SER A N 1
ATOM 1811 C CA . SER A 1 258 ? 15.683 39.080 -3.848 1.00 5.07 258 SER A CA 1
ATOM 1812 C C . SER A 1 258 ? 14.669 39.421 -4.937 1.00 5.87 258 SER A C 1
ATOM 1813 O O . SER A 1 258 ? 15.045 39.888 -6.011 1.00 6.65 258 SER A O 1
ATOM 1816 N N . THR A 1 259 ? 13.388 39.180 -4.664 1.00 4.91 259 THR A N 1
ATOM 1817 C CA . THR A 1 259 ? 12.341 39.512 -5.628 1.00 6.03 259 THR A CA 1
ATOM 1818 C C . THR A 1 259 ? 11.467 40.616 -5.054 1.00 6.03 259 THR A C 1
ATOM 1819 O O . THR A 1 259 ? 10.653 41.206 -5.760 1.00 6.27 259 THR A O 1
ATOM 1823 N N . ILE A 1 260 ? 11.641 40.879 -3.763 1.00 5.26 260 ILE A N 1
ATOM 1824 C CA . ILE A 1 260 ? 10.906 41.934 -3.074 1.00 6.32 260 ILE A CA 1
ATOM 1825 C C . ILE A 1 260 ? 11.817 42.574 -2.037 1.00 5.73 260 ILE A C 1
ATOM 1826 O O . ILE A 1 260 ? 12.333 41.893 -1.157 1.00 6.11 260 ILE A O 1
ATOM 1831 N N . VAL A 1 261 ? 12.036 43.878 -2.159 1.00 5.60 261 VAL A N 1
ATOM 1832 C CA . VAL A 1 261 ? 12.846 44.584 -1.180 1.00 5.16 261 VAL A CA 1
ATOM 1833 C C . VAL A 1 261 ? 11.859 45.439 -0.399 1.00 5.82 261 VAL A C 1
ATOM 1834 O O . V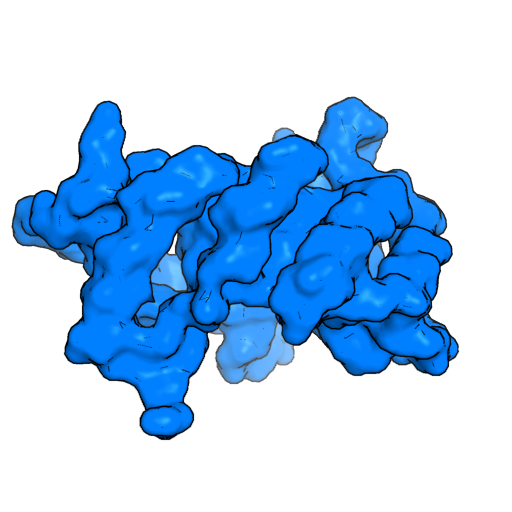AL A 1 261 ? 10.927 45.989 -0.981 1.00 7.32 261 VAL A O 1
ATOM 1838 N N . ARG A 1 262 ? 12.048 45.510 0.917 1.00 6.10 262 ARG A N 1
ATOM 1839 C CA . ARG A 1 262 ? 11.169 46.277 1.799 1.00 5.57 262 ARG A CA 1
ATOM 1840 C C . ARG A 1 262 ? 11.904 47.540 2.229 1.00 4.87 262 ARG A C 1
ATOM 1841 O O . ARG A 1 262 ? 12.826 47.486 3.036 1.00 6.55 262 ARG A O 1
ATOM 1849 N N . VAL A 1 263 ? 11.476 48.682 1.699 1.00 5.38 263 VAL A N 1
ATOM 1850 C CA . VAL A 1 263 ? 12.148 49.942 1.981 1.00 4.43 263 VAL A CA 1
ATOM 1851 C C . VAL A 1 263 ? 11.310 50.979 2.723 1.00 5.50 263 VAL A C 1
ATOM 1852 O O . VAL A 1 263 ? 10.193 51.308 2.318 1.00 5.02 263 VAL A O 1
ATOM 1856 N N . GLY A 1 264 ? 11.873 51.496 3.810 1.00 6.22 264 GLY A N 1
ATOM 1857 C CA . GLY A 1 264 ? 11.193 52.504 4.598 1.00 6.78 264 GLY A CA 1
ATOM 1858 C C . GLY A 1 264 ? 11.938 53.827 4.588 1.00 7.90 264 GLY A C 1
ATOM 1859 O O . GLY A 1 264 ? 11.529 54.774 3.920 1.00 7.41 264 GLY A O 1
ATOM 1860 N N . THR A 1 265 ? 13.051 53.877 5.314 1.00 7.76 265 THR A N 1
ATOM 1861 C CA . THR A 1 265 ? 13.858 55.088 5.434 1.00 9.60 265 THR A CA 1
ATOM 1862 C C . THR A 1 265 ? 14.306 55.745 4.126 1.00 8.55 265 THR A C 1
ATOM 1863 O O . THR A 1 265 ? 14.236 56.970 3.990 1.00 7.69 265 THR A O 1
ATOM 1867 N N . ALA A 1 266 ? 14.764 54.949 3.165 1.00 7.58 266 ALA A N 1
ATOM 1868 C CA . ALA A 1 266 ? 15.22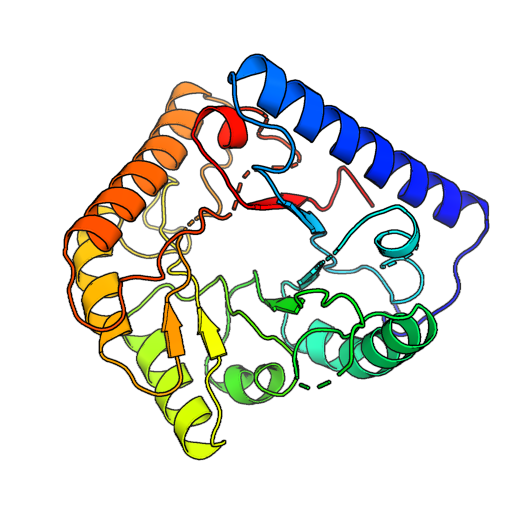5 55.511 1.900 1.00 7.80 266 ALA A CA 1
ATOM 1869 C C . ALA A 1 266 ? 14.113 56.249 1.160 1.00 8.09 266 ALA A C 1
ATOM 1870 O O . ALA A 1 266 ? 14.381 57.086 0.295 1.00 10.24 266 ALA A O 1
ATOM 1872 N N . ILE A 1 267 ? 12.867 55.938 1.504 1.00 8.21 267 ILE A N 1
ATOM 1873 C CA . ILE A 1 267 ? 11.717 56.572 0.868 1.00 7.33 267 ILE A CA 1
ATOM 1874 C C . ILE A 1 267 ? 11.156 57.724 1.689 1.00 6.81 267 ILE A C 1
ATOM 1875 O O . ILE A 1 267 ? 10.994 58.841 1.188 1.00 8.08 267 ILE A O 1
ATOM 1880 N N . PHE A 1 268 ? 10.867 57.442 2.951 1.00 5.36 268 PHE A N 1
ATOM 1881 C CA . PHE A 1 268 ? 10.275 58.420 3.851 1.00 6.80 268 PHE A CA 1
ATOM 1882 C C . PHE A 1 268 ? 11.264 59.191 4.721 1.00 9.45 268 PHE A C 1
ATOM 1883 O O . PHE A 1 268 ? 10.871 60.148 5.397 1.00 9.51 268 PHE A O 1
#

Radius of gyration: 17.59 Å; Cα contacts (8 Å, |Δi|>4): 501; chains: 1; bounding box: 44×52×36 Å

CATH classification: 3.20.20.10

Nearest PDB structures (foldseek):
  3cpg-assembly1_A  TM=1.003E+00  e=1.132E-46  Bifidobacterium adolescentis ATCC 15703
  1w8g-assembly1_A  TM=8.758E-01  e=1.136E-15  Escherichia coli K-12
  7ubp-assembly1_A  TM=8.762E-01  e=4.069E-15  Escherichia coli
  3sy1-assembly1_A  TM=8.683E-01  e=3.226E-15  Escherichia coli K-12
  7ub8-assembly2_B  TM=8.705E-01  e=5.131E-15  Escherichia coli

InterPro domains:
  IPR001608 Alanine racemase, N-terminal [PF01168] (39-269)
  IPR011078 Pyridoxal phosphate homeostasis protein [MF_02087] (25-268)
  IPR011078 Pyridoxal phosphate homeostasis protein [PIRSF004848] (30-270)
  IPR011078 Pyridoxal phosphate homeostasis protein [PTHR10146] (21-270)
  IPR011078 Pyridoxal phosphate homeostasis protein [TIGR00044] (112-269)
  IPR029066 PLP-binding barrel [G3DSA:3.20.20.10] (1-271)
  IPR029066 PLP-binding barrel [SSF51419] (16-267)

Sequence (247 aa):
KNLANEVIDDARAREITDGVHRVLDRIAAAEEQAGREAGSVRLLAATKTRDIGEIAAIDAGVRIGENRPQEVTAKAEGLARRCAERGFSLGVAAAEHIPFHLIGQLQSNKIGKVLPVVDTIESVDSIDLAEKISRRAVARGITVGVLLEVNESGEESKSGCDPAHAIRIAQKIGTLDGIELQGLTIGAHVHDETVIRRGFSHLRKTRDLILASGEPGTDRCRELSGTGDELAIAEGSTIVRVGTAIF

Secondary structure (DSSP, 8-state):
--TT-----HHHHHHHHHHHHHHHHHHHHHHHHTT--TTSSEEEEB-TT--TTT--TTTTT---EES-HHHHHHHHHHHHHHHHHTTEEE----PEEE--EE-S---GGGHHHHTTT-SEEEEE--HHHHHHHHHHHHHHT--EEEEE-B--SS-TTSSSB-GGGHHHHHHHHHT-TTEEEEE------SS-HHHHHHHHHHHHHHHHHHHHH--TT-TT--B-------HHHHTT-SEEEESTTT-

Organism: Bifidobacterium adolescentis (strain ATCC 15703 / DSM 20083 / NCTC 11814 / E194a) (NCBI:txid367928)

Foldseek 3Di:
DQQQDADDDPVLLVLLLVLLVVVLVLLVVLCVVLVHDPLLAAEAEAQEPHHNNSVNNVVSPHLYEYADLVSCLSHQVVNQVVQVVVQEGEAQPPGHYRAYEYAHDDDLVSLVSPPNGGQEYQQAAALVSLQSNLVVLVVVVAAHEYAQEAELAPDPPDGHYDLVCLLVRLLSSLPGHRYAHQAYYPAHPDPDLVSRLVSLLSRQVSLVVQCVVPHHRRVNHPAREDVVGSSNVSNRHRYYYHYVSND

B-factor: mean 12.26, std 8.12, range [1.51, 46.17]

Solvent-accessible surface area: 11642 Å² total